Protein 3Q46 (pdb70)

Organism: NCBI:txid277988

Secondary structure (P-SEA, 3-state):
cccccccccccccccbbbbbcccccccccccccccccccccccccccccccccccccccccccccccccbbbbbbccccccccccccccccbbbbcccccccbbbbbbbbccccccccccccccccaaaaaaaaaaaacccccccbbbbbcccccaaaaaaaaaaaaaaaaaaacccc

Foldseek 3Di:
DQCQAPDDQADDAPQKGKFQFQFWWPDQFDWAQDPVPNDIDGPDRFPDPDTQHFRKYARHLFAFFVGGGAIEGEHDPGTDDGRDIFTWGFWKKWFKQWLNGGRIYTYTYGPPDVVCVVRRKPVVDPPVSQVVNQVCQQPRCVVVVIGMDTPGMGMRVVVSVVSVVRNVVSCVCVVVPD

Solvent-accessible surface area: 8719 Å² total; per-residue (Å²): 206,40,24,0,38,39,42,105,13,13,64,107,52,19,86,22,0,47,0,2,0,8,0,23,88,44,24,95,52,20,52,52,8,33,86,93,86,12,120,56,121,87,68,40,68,1,118,8,115,70,101,1,9,1,0,6,0,4,0,0,31,0,23,4,60,47,33,43,7,0,16,0,0,0,17,45,146,140,50,21,179,43,67,49,85,15,80,0,49,5,0,0,0,0,31,1,82,15,64,57,55,65,4,33,2,0,0,0,0,6,45,134,17,98,127,4,78,113,41,126,50,30,102,60,10,75,137,75,39,8,74,82,0,19,103,17,0,73,105,9,24,116,122,37,70,106,100,22,135,38,130,25,50,4,60,8,98,42,0,36,149,15,0,83,87,0,14,93,47,21,118,112,72,16,73,149,113,122

Radius of gyration: 14.99 Å; Cα contacts (8 Å, |Δi|>4): 450; chains: 1; bounding box: 32×38×42 Å

Sequence (178 aa):
MMMMNNNNPPPFFFHEELLEEPGPEVPEVVYALIEIPKKGSSRNKKYELLDDKKAATGLLKLDRRVLYYSPFFYPVDDYGIIPQQTWYDDGDPFDIMVIIMREPVYPLTIIEEEARPIGIMKMEEDSGDKDWKVLAVPVEEDPYFNDWKDISDVPKAFLDEIAHFFQQRRYKKEELQGKTTKIEGWGNAEEEAKREILRAIEMYKEKFGKEE

B-factor: mean 13.82, std 12.15, range [4.14, 151.23]

CATH classification: 3.90.80.10

Structure (mmCIF, N/CA/C/O backbone):
data_3Q46
#
_entry.id   3Q46
#
_cell.length_a   99.253
_cell.length_b   99.253
_cell.length_c   98.557
_cell.angle_alpha   90.00
_cell.angle_beta   90.00
_cell.angle_gamma   120.00
#
_symmetry.space_group_name_H-M   'H 3 2'
#
loop_
_entity.id
_entity.type
_entity.pdbx_description
1 polymer Tt-IPPase
2 non-polymer 'PHOSPHATE ION'
3 non-polymer 'MAGNESIUM ION'
4 non-polymer '4-(2-HYDROXYETHYL)-1-PIPERAZINE ETHANESULFONIC ACID'
5 non-polymer 'CHLORIDE ION'
6 water water
#
loop_
_atom_site.group_PDB
_atom_site.id
_atom_site.type_symbol
_atom_site.label_atom_id
_atom_site.label_alt_id
_atom_site.label_comp_id
_atom_site.label_asym_id
_atom_site.label_entity_id
_atom_site.label_seq_id
_atom_site.pdbx_PDB_ins_code
_atom_site.Cartn_x
_atom_site.Cartn_y
_atom_site.Cartn_z
_atom_site.occupancy
_atom_site.B_iso_or_equiv
_atom_site.auth_seq_id
_atom_site.auth_comp_id
_atom_site.auth_asym_id
_atom_site.auth_atom_id
_atom_site.pdbx_PDB_model_num
ATOM 1 N N A MET A 1 1 ? 45.668 29.730 13.387 0.36 40.14 1 MET A N 1
ATOM 2 N N B MET A 1 1 ? 45.212 29.935 13.468 0.25 40.26 1 MET A N 1
ATOM 3 C CA A MET A 1 1 ? 44.624 28.910 13.970 0.36 35.49 1 MET A CA 1
ATOM 4 C CA B MET A 1 1 ? 44.342 28.906 14.015 0.25 35.98 1 MET A CA 1
ATOM 5 C CA C MET A 1 1 ? 44.972 26.815 15.416 0.28 34.51 1 MET A CA 1
ATOM 6 C CA D MET A 1 1 ? 44.858 26.818 15.468 0.11 34.38 1 MET A CA 1
ATOM 7 C C A MET A 1 1 ? 44.236 27.835 12.990 0.36 32.17 1 MET A C 1
ATOM 8 C C B MET A 1 1 ? 44.360 27.706 13.090 0.25 32.13 1 MET A C 1
ATOM 9 C C C MET A 1 1 ? 44.481 26.096 14.178 0.28 32.62 1 MET A C 1
ATOM 10 C C D MET A 1 1 ? 44.464 26.112 14.179 0.11 32.43 1 MET A C 1
ATOM 11 O O A MET A 1 1 ? 44.153 28.102 11.848 0.36 29.44 1 MET A O 1
ATOM 12 O O B MET A 1 1 ? 44.243 27.907 11.916 0.25 29.37 1 MET A O 1
ATOM 13 O O C MET A 1 1 ? 43.713 26.658 13.384 0.28 31.69 1 MET A O 1
ATOM 14 O O D MET A 1 1 ? 43.740 26.670 13.353 0.11 31.49 1 MET A O 1
ATOM 31 N N A ASN A 1 2 ? 43.957 26.631 13.515 0.36 33.60 2 ASN A N 1
ATOM 32 N N B ASN A 1 2 ? 44.500 26.484 13.649 0.25 32.80 2 ASN A N 1
ATOM 33 N N C ASN A 1 2 ? 44.934 24.867 14.004 0.28 32.44 2 ASN A N 1
ATOM 34 N N D ASN A 1 2 ? 44.950 24.889 14.012 0.11 31.64 2 ASN A N 1
ATOM 35 C CA A ASN A 1 2 ? 43.638 25.443 12.710 0.36 34.36 2 ASN A CA 1
ATOM 36 C CA B ASN A 1 2 ? 44.336 25.211 12.900 0.25 33.95 2 ASN A CA 1
ATOM 37 C CA C ASN A 1 2 ? 44.414 24.007 12.924 0.28 33.70 2 ASN A CA 1
ATOM 38 C CA D ASN A 1 2 ? 44.520 24.011 12.914 0.11 33.10 2 ASN A CA 1
ATOM 39 C C A ASN A 1 2 ? 42.359 25.662 11.942 0.36 26.62 2 ASN A C 1
ATOM 40 C C B ASN A 1 2 ? 42.991 25.125 12.240 0.25 25.14 2 ASN A C 1
ATOM 41 C C C ASN A 1 2 ? 43.098 24.525 12.315 0.28 24.90 2 ASN A C 1
ATOM 42 C C D ASN A 1 2 ? 43.146 24.370 12.319 0.11 25.36 2 ASN A C 1
ATOM 43 O O A ASN A 1 2 ? 41.304 25.963 12.513 0.36 28.36 2 ASN A O 1
ATOM 44 O O B ASN A 1 2 ? 42.009 24.995 12.945 0.25 23.83 2 ASN A O 1
ATOM 45 O O C ASN A 1 2 ? 42.111 24.615 13.025 0.28 24.62 2 ASN A O 1
ATOM 46 O O D ASN A 1 2 ? 42.167 24.452 13.050 0.11 23.05 2 ASN A O 1
ATOM 63 N N A PRO A 1 3 ? 42.424 25.489 10.619 0.36 21.88 3 PRO A N 1
ATOM 64 N N B PRO A 1 3 ? 42.983 25.138 10.913 0.25 19.02 3 PRO A N 1
ATOM 65 N N C PRO A 1 3 ? 43.125 24.874 11.030 0.28 19.35 3 PRO A N 1
ATOM 66 C CA A PRO A 1 3 ? 41.236 25.869 9.836 0.36 22.47 3 PRO A CA 1
ATOM 67 C CA B PRO A 1 3 ? 41.767 25.493 10.192 0.25 18.02 3 PRO A CA 1
ATOM 68 C CA C PRO A 1 3 ? 41.938 25.441 10.388 0.28 19.53 3 PRO A CA 1
ATOM 69 C C A PRO A 1 3 ? 40.211 24.750 9.778 0.36 20.39 3 PRO A C 1
ATOM 70 C C B PRO A 1 3 ? 40.588 24.607 10.479 0.25 11.06 3 PRO A C 1
ATOM 71 C C C PRO A 1 3 ? 40.680 24.607 10.548 0.28 14.57 3 PRO A C 1
ATOM 72 O O A PRO A 1 3 ? 39.255 24.895 9.091 0.36 22.55 3 PRO A O 1
ATOM 73 O O B PRO A 1 3 ? 39.503 25.078 10.631 0.25 10.59 3 PRO A O 1
ATOM 74 O O C PRO A 1 3 ? 39.558 25.096 10.657 0.28 14.50 3 PRO A O 1
ATOM 84 N N A PHE A 1 4 ? 40.474 23.672 10.513 0.36 17.27 4 PHE A N 1
ATOM 85 N N B PHE A 1 4 ? 40.812 23.310 10.450 0.25 9.76 4 PHE A N 1
ATOM 86 N N C PHE A 1 4 ? 40.864 23.304 10.485 0.28 10.24 4 PHE A N 1
ATOM 87 C CA A PHE A 1 4 ? 39.514 22.573 10.621 0.36 13.99 4 PHE A CA 1
ATOM 88 C CA B PHE A 1 4 ? 39.730 22.363 10.607 0.25 9.85 4 PHE A CA 1
ATOM 89 C CA C PHE A 1 4 ? 39.730 22.374 10.609 0.28 10.21 4 PHE A CA 1
ATOM 90 C C A PHE A 1 4 ? 38.880 22.540 12.032 0.36 12.25 4 PHE A C 1
ATOM 91 C C B PHE A 1 4 ? 38.967 22.571 11.950 0.25 9.54 4 PHE A C 1
ATOM 92 C C C PHE A 1 4 ? 38.956 22.535 11.962 0.28 10.14 4 PHE A C 1
ATOM 93 O O A PHE A 1 4 ? 37.685 22.285 12.201 0.36 18.17 4 PHE A O 1
ATOM 94 O O B PHE A 1 4 ? 37.753 22.555 11.986 0.25 6.57 4 PHE A O 1
ATOM 95 O O C PHE A 1 4 ? 37.714 22.441 12.010 0.28 8.76 4 PHE A O 1
ATOM 117 N N . HIS A 1 5 ? 39.722 22.755 13.040 0.88 10.61 5 HIS A N 1
ATOM 118 C CA . HIS A 1 5 ? 39.155 22.898 14.388 0.88 10.48 5 HIS A CA 1
ATOM 119 C C . HIS A 1 5 ? 38.798 24.326 14.732 0.88 11.80 5 HIS A C 1
ATOM 120 O O . HIS A 1 5 ? 37.894 24.558 15.526 0.88 14.12 5 HIS A O 1
ATOM 127 N N A GLU A 1 6 ? 39.464 25.303 14.188 0.62 11.43 6 GLU A N 1
ATOM 128 N N B GLU A 1 6 ? 39.519 25.288 14.169 0.38 12.39 6 GLU A N 1
ATOM 129 C CA A GLU A 1 6 ? 39.266 26.604 14.721 0.62 15.19 6 GLU A CA 1
ATOM 130 C CA B GLU A 1 6 ? 39.361 26.698 14.515 0.38 15.60 6 GLU A CA 1
ATOM 131 C C A GLU A 1 6 ? 38.391 27.499 13.897 0.62 13.60 6 GLU A C 1
ATOM 132 C C B GLU A 1 6 ? 38.226 27.379 13.785 0.38 15.58 6 GLU A C 1
ATOM 133 O O A GLU A 1 6 ? 37.906 28.323 14.570 0.62 18.14 6 GLU A O 1
ATOM 134 O O B GLU A 1 6 ? 37.579 28.233 14.366 0.38 18.60 6 GLU A O 1
ATOM 137 N N A LEU A 1 7 ? 38.126 27.233 12.618 0.62 13.54 7 LEU A N 1
ATOM 138 N N B LEU A 1 7 ? 37.985 27.003 12.558 0.38 16.64 7 LEU A N 1
ATOM 139 C CA A LEU A 1 7 ? 37.036 27.861 11.884 0.62 13.63 7 LEU A CA 1
ATOM 140 C CA B LEU A 1 7 ? 36.937 27.670 11.828 0.38 20.47 7 LEU A CA 1
ATOM 141 C C A LEU A 1 7 ? 35.681 27.260 12.232 0.62 12.89 7 LEU A C 1
ATOM 142 C C B LEU A 1 7 ? 35.599 27.088 12.297 0.38 15.58 7 LEU A C 1
ATOM 143 O O A LEU A 1 7 ? 35.563 26.131 12.213 0.62 11.25 7 LEU A O 1
ATOM 144 O O B LEU A 1 7 ? 35.580 25.949 12.659 0.38 13.67 7 LEU A O 1
ATOM 153 N N A GLU A 1 8 ? 34.625 28.063 12.380 0.62 13.39 8 GLU A N 1
ATOM 154 N N B GLU A 1 8 ? 34.518 27.885 12.166 0.38 17.54 8 GLU A N 1
ATOM 155 C CA A GLU A 1 8 ? 33.249 27.522 12.471 0.62 14.22 8 GLU A CA 1
ATOM 156 C CA B GLU A 1 8 ? 33.167 27.475 12.589 0.38 17.23 8 GLU A CA 1
ATOM 157 C C A GLU A 1 8 ? 32.793 26.848 11.155 0.62 8.36 8 GLU A C 1
ATOM 158 C C B GLU A 1 8 ? 32.505 27.098 11.267 0.38 14.86 8 GLU A C 1
ATOM 159 O O A GLU A 1 8 ? 33.363 27.127 10.107 0.62 7.86 8 GLU A O 1
ATOM 160 O O B GLU A 1 8 ? 32.749 27.763 10.360 0.38 20.08 8 GLU A O 1
ATOM 171 N N . PRO A 1 9 ? 31.722 26.041 11.190 1.00 10.23 9 PRO A N 1
ATOM 172 C CA . PRO A 1 9 ? 31.273 25.478 9.883 1.00 9.19 9 PRO A CA 1
ATOM 173 C C . PRO A 1 9 ? 30.846 26.543 8.919 1.00 8.97 9 PRO A C 1
ATOM 174 O O . PRO A 1 9 ? 30.889 26.279 7.694 1.00 9.65 9 PRO A O 1
ATOM 178 N N . GLY A 1 10 ? 30.347 27.685 9.349 1.00 8.68 10 GLY A N 1
ATOM 179 C CA . GLY A 1 10 ? 29.866 28.646 8.425 1.00 9.71 10 GLY A CA 1
ATOM 180 C C . GLY A 1 10 ? 29.338 29.869 9.178 1.00 9.57 10 GLY A C 1
ATOM 181 O O . GLY A 1 10 ? 29.105 29.839 10.388 1.00 11.97 10 GLY A O 1
ATOM 182 N N . PRO A 1 11 ? 29.049 30.943 8.438 1.00 10.16 11 PRO A N 1
ATOM 183 C CA . PRO A 1 11 ? 28.470 32.144 9.026 1.00 12.01 11 PRO A CA 1
ATOM 184 C C . PRO A 1 11 ? 26.986 32.081 9.153 1.00 11.05 11 PRO A C 1
ATOM 185 O O . PRO A 1 11 ? 26.410 32.862 9.956 1.00 14.23 11 PRO A O 1
ATOM 189 N N . GLU A 1 12 ? 26.305 31.246 8.369 1.00 10.84 12 GLU A N 1
ATOM 190 C CA . GLU A 1 12 ? 24.814 31.153 8.459 1.00 11.83 12 GLU A CA 1
ATOM 191 C C . GLU A 1 12 ? 24.413 29.685 8.144 1.00 9.88 12 GLU A C 1
ATOM 192 O O . GLU A 1 12 ? 23.748 29.400 7.162 1.00 10.77 12 GLU A O 1
ATOM 198 N N . VAL A 1 13 ? 24.872 28.779 8.994 1.00 9.87 13 VAL A N 1
ATOM 199 C CA . VAL A 1 13 ? 24.691 27.374 8.734 1.00 9.74 13 VAL A CA 1
ATOM 200 C C . VAL A 1 13 ? 23.240 27.031 8.733 1.00 9.69 13 VAL A C 1
ATOM 201 O O . VAL A 1 13 ? 22.504 27.467 9.645 1.00 10.53 13 VAL A O 1
ATOM 205 N N . PRO A 1 14 ? 22.760 26.179 7.814 1.00 9.30 14 PRO A N 1
ATOM 206 C CA . PRO A 1 14 ? 23.453 25.502 6.724 1.00 9.51 14 PRO A CA 1
ATOM 207 C C . PRO A 1 14 ? 23.299 26.227 5.383 1.00 9.02 14 PRO A C 1
ATOM 208 O O . PRO A 1 14 ? 23.769 25.677 4.373 1.00 10.43 14 PRO A O 1
ATOM 212 N N . GLU A 1 15 ? 22.640 27.388 5.358 1.00 9.93 15 GLU A N 1
ATOM 213 C CA . GLU A 1 15 ? 22.464 28.095 4.073 1.00 12.14 15 GLU A CA 1
ATOM 214 C C . GLU A 1 15 ? 23.716 28.701 3.519 1.00 10.18 15 GLU A C 1
ATOM 215 O O . GLU A 1 15 ? 23.828 28.813 2.271 1.00 10.58 15 GLU A O 1
ATOM 221 N N . VAL A 1 16 ? 24.660 29.107 4.362 1.00 9.52 16 VAL A N 1
ATOM 222 C CA . VAL A 1 16 ? 25.968 29.613 3.960 1.00 9.20 16 VAL A CA 1
ATOM 223 C C . VAL A 1 16 ? 26.971 28.943 4.847 1.00 8.11 16 VAL A C 1
ATOM 224 O O . VAL A 1 16 ? 26.865 29.059 6.092 1.00 10.13 16 VAL A O 1
ATOM 228 N N . VAL A 1 17 ? 27.906 28.256 4.273 1.00 6.81 17 VAL A N 1
ATOM 229 C CA . VAL A 1 17 ? 28.961 27.580 4.975 1.00 6.70 17 VAL A CA 1
ATOM 230 C C . VAL A 1 17 ? 30.303 28.146 4.558 1.00 6.82 17 VAL A C 1
ATOM 231 O O . VAL A 1 17 ? 30.441 28.788 3.505 1.00 7.92 17 VAL A O 1
ATOM 235 N N . TYR A 1 18 ? 31.340 27.842 5.334 1.00 7.20 18 TYR A N 1
ATOM 236 C CA . TYR A 1 18 ? 32.726 28.009 4.884 1.00 7.62 18 TYR A CA 1
ATOM 237 C C . TYR A 1 18 ? 33.198 26.757 4.196 1.00 7.56 18 TYR A C 1
ATOM 238 O O . TYR A 1 18 ? 33.057 25.621 4.723 1.00 9.26 18 TYR A O 1
ATOM 247 N N . ALA A 1 19 ? 33.771 26.929 3.046 1.00 6.71 19 ALA A N 1
ATOM 248 C CA . ALA A 1 19 ? 34.541 25.887 2.385 1.00 6.98 19 ALA A CA 1
ATOM 249 C C . ALA A 1 19 ? 36.006 26.220 2.555 1.00 6.79 19 ALA A C 1
ATOM 250 O O . ALA A 1 19 ? 36.447 27.304 2.140 1.00 9.69 19 ALA A O 1
ATOM 252 N N . LEU A 1 20 ? 36.764 25.328 3.113 1.00 5.56 20 LEU A N 1
ATOM 253 C CA . LEU A 1 20 ? 38.239 25.434 3.190 1.00 5.58 20 LEU A CA 1
ATOM 254 C C . LEU A 1 20 ? 38.745 24.589 2.038 1.00 5.22 20 LEU A C 1
ATOM 255 O O . LEU A 1 20 ? 38.652 23.344 2.073 1.00 5.58 20 LEU A O 1
ATOM 260 N N . ILE A 1 21 ? 39.255 25.232 0.994 1.00 5.48 21 ILE A N 1
ATOM 261 C CA . ILE A 1 21 ? 39.681 24.509 -0.203 1.00 5.20 21 ILE A CA 1
ATOM 262 C C . ILE A 1 21 ? 40.997 23.844 0.013 1.00 5.21 21 ILE A C 1
ATOM 263 O O . ILE A 1 21 ? 41.946 24.436 0.543 1.00 7.29 21 ILE A O 1
ATOM 268 N N . GLU A 1 22 ? 41.080 22.589 -0.391 1.00 5.02 22 GLU A N 1
ATOM 269 C CA . GLU A 1 22 ? 42.322 21.798 -0.422 1.00 5.03 22 GLU A CA 1
ATOM 270 C C . GLU A 1 22 ? 42.909 21.694 -1.826 1.00 5.04 22 GLU A C 1
ATOM 271 O O . GLU A 1 22 ? 44.120 21.687 -1.979 1.00 5.87 22 GLU A O 1
ATOM 277 N N . ILE A 1 23 ? 42.044 21.532 -2.821 1.00 4.85 23 ILE A N 1
ATOM 278 C CA . ILE A 1 23 ? 42.441 21.207 -4.179 1.00 4.97 23 ILE A CA 1
ATOM 279 C C . ILE A 1 23 ? 41.836 22.227 -5.136 1.00 4.87 23 ILE A C 1
ATOM 280 O O . ILE A 1 23 ? 40.617 22.255 -5.337 1.00 5.92 23 ILE A O 1
ATOM 285 N N . PRO A 1 24 ? 42.638 23.050 -5.792 1.00 5.11 24 PRO A N 1
ATOM 286 C CA . PRO A 1 24 ? 42.095 23.947 -6.837 1.00 5.70 24 PRO A CA 1
ATOM 287 C C . PRO A 1 24 ? 41.596 23.126 -8.026 1.00 5.52 24 PRO A C 1
ATOM 288 O O . PRO A 1 24 ? 42.220 22.154 -8.432 1.00 5.71 24 PRO A O 1
ATOM 292 N N . LYS A 1 25 ? 40.507 23.583 -8.647 1.00 5.89 25 LYS A N 1
ATOM 293 C CA A LYS A 1 25 ? 40.073 22.941 -9.861 0.44 5.63 25 LYS A CA 1
ATOM 294 C CA B LYS A 1 25 ? 40.065 23.023 -9.941 0.56 5.33 25 LYS A CA 1
ATOM 295 C C . LYS A 1 25 ? 41.259 22.937 -10.864 1.00 5.44 25 LYS A C 1
ATOM 296 O O . LYS A 1 25 ? 42.014 23.898 -10.983 1.00 5.97 25 LYS A O 1
ATOM 307 N N . GLY A 1 26 ? 41.363 21.811 -11.574 1.00 5.55 26 GLY A N 1
ATOM 308 C CA . GLY A 1 26 ? 42.403 21.621 -12.552 1.00 5.49 26 GLY A CA 1
ATOM 309 C C . GLY A 1 26 ? 43.595 20.830 -12.051 1.00 5.73 26 GLY A C 1
ATOM 310 O O . GLY A 1 26 ? 44.471 20.500 -12.829 1.00 7.67 26 GLY A O 1
ATOM 311 N N . SER A 1 27 ? 43.630 20.502 -10.762 1.00 5.42 27 SER A N 1
ATOM 312 C CA A SER A 1 27 ? 44.741 19.759 -10.160 0.74 5.55 27 SER A CA 1
ATOM 313 C CA B SER A 1 27 ? 44.736 19.770 -10.226 0.26 4.82 27 SER A CA 1
ATOM 314 C C . SER A 1 27 ? 44.532 18.242 -10.332 1.00 4.77 27 SER A C 1
ATOM 315 O O . SER A 1 27 ? 43.431 17.755 -10.146 1.00 5.65 27 SER A O 1
ATOM 320 N N . ARG A 1 28 ? 45.625 17.554 -10.574 1.00 5.09 28 ARG A N 1
ATOM 321 C CA . ARG A 1 28 ? 45.722 16.111 -10.480 1.00 5.37 28 ARG A CA 1
ATOM 322 C C . ARG A 1 28 ? 46.269 15.641 -9.142 1.00 5.59 28 ARG A C 1
ATOM 323 O O . ARG A 1 28 ? 46.122 14.468 -8.755 1.00 6.91 28 ARG A O 1
ATOM 331 N N . ASN A 1 29 ? 46.936 16.510 -8.402 1.00 5.68 29 ASN A N 1
ATOM 332 C CA . ASN A 1 29 ? 47.419 16.198 -7.055 1.00 6.22 29 ASN A CA 1
ATOM 333 C C . ASN A 1 29 ? 46.247 16.270 -6.065 1.00 5.91 29 ASN A C 1
ATOM 334 O O . ASN A 1 29 ? 45.554 17.265 -5.983 1.00 7.08 29 ASN A O 1
ATOM 339 N N A LYS A 1 30 ? 46.069 15.176 -5.321 0.73 5.89 30 LYS A N 1
ATOM 340 N N B LYS A 1 30 ? 46.025 15.151 -5.380 0.27 5.78 30 LYS A N 1
ATOM 341 C CA A LYS A 1 30 ? 45.029 15.100 -4.298 0.73 5.88 30 LYS A CA 1
ATOM 342 C CA B LYS A 1 30 ? 45.038 15.084 -4.306 0.27 5.82 30 LYS A CA 1
ATOM 343 C C A LYS A 1 30 ? 45.580 15.555 -2.952 0.73 5.33 30 LYS A C 1
ATOM 344 C C B LYS A 1 30 ? 45.627 15.556 -2.978 0.27 5.44 30 LYS A C 1
ATOM 345 O O A LYS A 1 30 ? 46.188 14.781 -2.217 0.73 8.13 30 LYS A O 1
ATOM 346 O O B LYS A 1 30 ? 46.013 14.739 -2.141 0.27 8.04 30 LYS A O 1
ATOM 357 N N . TYR A 1 31 ? 45.499 16.853 -2.712 1.00 5.95 31 TYR A N 1
ATOM 358 C CA . TYR A 1 31 ? 45.907 17.443 -1.435 1.00 6.30 31 TYR A CA 1
ATOM 359 C C . TYR A 1 31 ? 44.822 17.239 -0.401 1.00 6.04 31 TYR A C 1
ATOM 360 O O . TYR A 1 31 ? 43.649 17.278 -0.736 1.0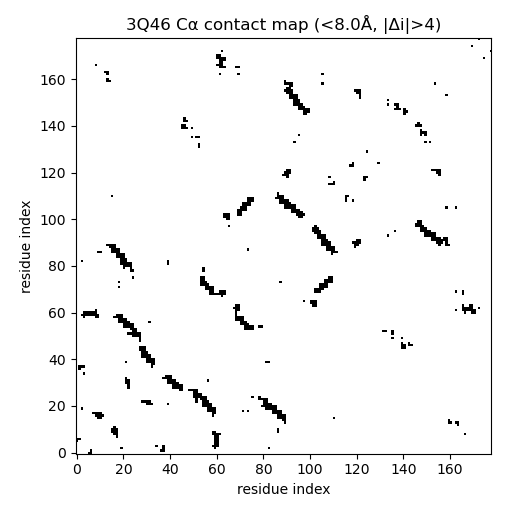0 6.73 31 TYR A O 1
ATOM 369 N N . GLU A 1 32 ? 45.229 17.097 0.852 1.00 6.11 32 GLU A N 1
ATOM 370 C CA . GLU A 1 32 ? 44.322 17.076 1.977 1.00 6.34 32 GLU A CA 1
ATOM 371 C C . GLU A 1 32 ? 44.945 17.878 3.104 1.00 7.00 32 GLU A C 1
ATOM 372 O O . GLU A 1 32 ? 46.143 17.899 3.279 1.00 8.98 32 GLU A O 1
ATOM 378 N N A LEU A 1 33 ? 44.048 18.411 3.945 0.13 8.75 33 LEU A N 1
ATOM 379 N N B LEU A 1 33 ? 44.097 18.511 3.922 0.87 7.07 33 LEU A N 1
ATOM 380 C CA A LEU A 1 33 ? 44.419 19.035 5.216 0.13 13.40 33 LEU A CA 1
ATOM 381 C CA B LEU A 1 33 ? 44.591 19.093 5.155 0.87 8.33 33 LEU A CA 1
ATOM 382 C C A LEU A 1 33 ? 44.783 17.992 6.275 0.13 13.71 33 LEU A C 1
ATOM 383 C C B LEU A 1 33 ? 45.099 17.980 6.041 0.87 11.32 33 LEU A C 1
ATOM 384 O O A LEU A 1 33 ? 43.927 17.329 6.861 0.13 11.04 33 LEU A O 1
ATOM 385 O O B LEU A 1 33 ? 44.491 16.891 6.215 0.87 12.93 33 LEU A O 1
ATOM 394 N N A ASP A 1 34 ? 46.072 17.878 6.560 0.13 18.46 34 ASP A N 1
ATOM 395 N N B ASP A 1 34 ? 46.285 18.245 6.622 0.87 13.67 34 ASP A N 1
ATOM 396 C CA A ASP A 1 34 ? 46.503 16.962 7.609 0.13 23.80 34 ASP A CA 1
ATOM 397 C CA B ASP A 1 34 ? 46.820 17.321 7.643 0.87 16.96 34 ASP A CA 1
ATOM 398 C C A ASP A 1 34 ? 45.776 17.312 8.908 0.13 25.77 34 ASP A C 1
ATOM 399 C C B ASP A 1 34 ? 46.062 17.581 8.943 0.87 21.25 34 ASP A C 1
ATOM 400 O O A ASP A 1 34 ? 45.689 18.467 9.281 0.13 24.05 34 ASP A O 1
ATOM 401 O O B ASP A 1 34 ? 46.257 18.601 9.443 0.87 25.41 34 ASP A O 1
ATOM 410 N N A LYS A 1 35 ? 45.242 16.304 9.591 0.13 31.19 35 LYS A N 1
ATOM 411 N N B LYS A 1 35 ? 45.348 16.589 9.477 0.87 23.84 35 LYS A N 1
ATOM 412 C CA A LYS A 1 35 ? 44.551 16.534 10.850 0.13 38.08 35 LYS A CA 1
ATOM 413 C CA B LYS A 1 35 ? 44.540 16.739 10.661 0.87 32.14 35 LYS A CA 1
ATOM 414 C C A LYS A 1 35 ? 45.555 16.869 11.958 0.13 35.69 35 LYS A C 1
ATOM 415 C C B LYS A 1 35 ? 45.511 17.050 11.874 0.87 32.28 35 LYS A C 1
ATOM 416 O O A LYS A 1 35 ? 45.283 17.696 12.822 0.13 33.54 35 LYS A O 1
ATOM 417 O O B LYS A 1 35 ? 45.258 17.947 12.613 0.87 32.37 35 LYS A O 1
ATOM 428 N N A ALA A 1 36 ? 46.719 16.227 11.909 0.13 38.02 36 ALA A N 1
ATOM 429 N N B ALA A 1 36 ? 46.660 16.371 11.944 0.87 35.81 36 ALA A N 1
ATOM 430 C CA A ALA A 1 36 ? 47.760 16.413 12.923 0.13 41.53 36 ALA A CA 1
ATOM 431 C CA B ALA A 1 36 ? 47.574 16.549 13.112 0.87 41.15 36 ALA A CA 1
ATOM 432 C C A ALA A 1 36 ? 48.121 17.875 13.109 0.13 38.04 36 ALA A C 1
ATOM 433 C C B ALA A 1 36 ? 48.090 17.937 13.158 0.87 37.73 36 ALA A C 1
ATOM 434 O O A ALA A 1 36 ? 48.049 18.413 14.211 0.13 36.07 36 ALA A O 1
ATOM 435 O O B ALA A 1 36 ? 48.211 18.505 14.257 0.87 36.23 36 ALA A O 1
ATOM 438 N N . THR A 1 37 ? 48.523 18.496 12.010 1.00 39.66 37 THR A N 1
ATOM 439 C CA . THR A 1 37 ? 49.111 19.819 12.011 1.00 34.01 37 THR A CA 1
ATOM 440 C C . THR A 1 37 ? 48.444 20.988 11.435 1.00 30.32 37 THR A C 1
ATOM 441 O O . THR A 1 37 ? 48.983 22.084 11.537 1.00 29.69 37 THR A O 1
ATOM 445 N N . GLY A 1 38 ? 47.461 20.835 10.545 1.00 27.54 38 GLY A N 1
ATOM 446 C CA . GLY A 1 38 ? 46.981 22.059 9.902 1.00 30.59 38 GLY A CA 1
ATOM 447 C C . GLY A 1 38 ? 47.568 22.376 8.518 1.00 24.91 38 GLY A C 1
ATOM 448 O O . GLY A 1 38 ? 47.117 23.282 7.785 1.00 28.51 38 GLY A O 1
ATOM 449 N N . LEU A 1 39 ? 48.632 21.662 8.141 1.00 18.54 39 LEU A N 1
ATOM 450 C CA . LEU A 1 39 ? 49.342 21.974 6.871 1.00 15.79 39 LEU A CA 1
ATOM 451 C C . LEU A 1 39 ? 48.688 21.227 5.716 1.00 12.44 39 LEU A C 1
ATOM 452 O O . LEU A 1 39 ? 48.034 20.167 5.945 1.00 15.33 39 LEU A O 1
ATOM 457 N N . LEU A 1 40 ? 48.869 21.673 4.507 1.00 10.69 40 LEU A N 1
ATOM 458 C CA . LEU A 1 40 ? 48.485 20.902 3.322 1.00 8.78 40 LEU A CA 1
ATOM 459 C C . LEU A 1 40 ? 49.443 19.719 3.151 1.00 7.17 40 LEU A C 1
ATOM 460 O O . LEU A 1 40 ? 50.639 19.882 3.255 1.00 6.72 40 LEU A O 1
ATOM 465 N N . LYS A 1 41 ? 48.887 18.572 2.785 1.00 7.49 41 LYS A N 1
ATOM 466 C CA . LYS A 1 41 ? 49.662 17.363 2.543 1.00 7.14 41 LYS A CA 1
ATOM 467 C C . LYS A 1 41 ? 49.230 16.774 1.200 1.00 6.45 41 LYS A C 1
ATOM 468 O O . LYS A 1 41 ? 48.048 16.799 0.823 1.00 8.05 41 LYS A O 1
ATOM 474 N N . LEU A 1 42 ? 50.178 16.205 0.454 1.00 6.14 42 LEU A N 1
ATOM 475 C CA . LEU A 1 42 ? 49.855 15.403 -0.696 1.00 6.13 42 LEU A CA 1
ATOM 476 C C . LEU A 1 42 ? 49.347 14.054 -0.218 1.00 6.32 42 LEU A C 1
ATOM 477 O O . LEU A 1 42 ? 50.118 13.254 0.319 1.00 8.31 42 LEU A O 1
ATOM 482 N N . ASP A 1 43 ? 48.073 13.771 -0.396 0.91 5.74 43 ASP A N 1
ATOM 483 C CA . ASP A 1 43 ? 47.534 12.427 -0.080 0.91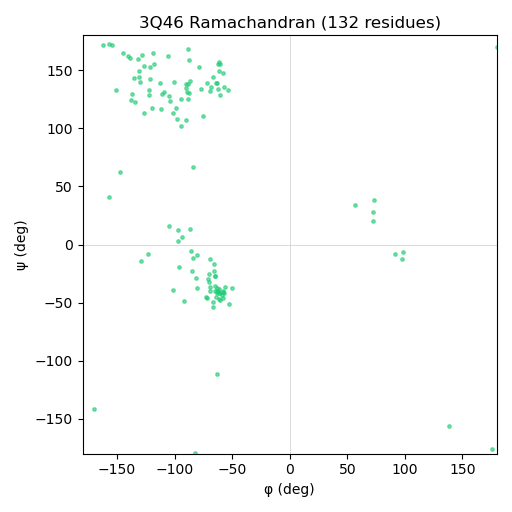 6.25 43 ASP A CA 1
ATO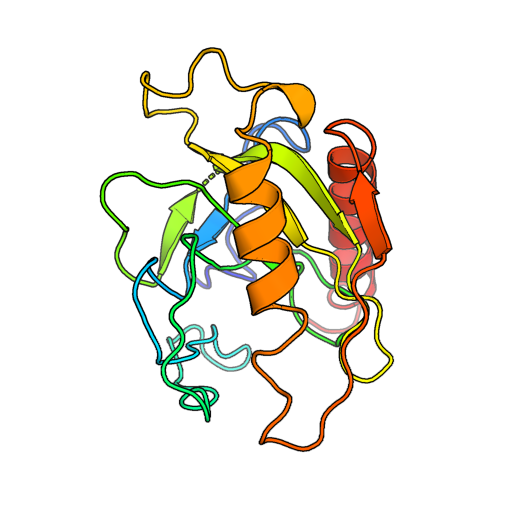M 484 C C . ASP A 1 43 ? 47.961 11.439 -1.138 0.91 7.16 43 ASP A C 1
ATOM 485 O O . ASP A 1 43 ? 48.557 10.385 -0.833 0.91 9.66 43 ASP A O 1
ATOM 490 N N A ARG A 1 44 ? 47.731 11.769 -2.432 0.88 7.50 44 ARG A N 1
ATOM 491 N N B ARG A 1 44 ? 48.007 11.988 -2.334 0.12 10.17 44 ARG A N 1
ATOM 492 C CA A ARG A 1 44 ? 48.367 10.951 -3.531 0.88 9.02 44 ARG A CA 1
ATOM 493 C CA B ARG A 1 44 ? 47.988 11.221 -3.559 0.12 10.27 44 ARG A CA 1
ATOM 494 C C A ARG A 1 44 ? 48.166 11.796 -4.780 0.88 6.96 44 ARG A C 1
ATOM 495 C C B ARG A 1 44 ? 48.798 11.948 -4.690 0.12 8.97 44 ARG A C 1
ATOM 496 O O A ARG A 1 44 ? 47.639 12.882 -4.785 0.88 7.94 44 ARG A O 1
ATOM 497 O O B ARG A 1 44 ? 49.524 12.890 -4.434 0.12 11.00 44 ARG A O 1
ATOM 512 N N . VAL A 1 45 ? 48.865 11.294 -5.834 1.00 7.95 45 VAL A N 1
ATOM 513 C CA . VAL A 1 45 ? 48.689 11.769 -7.191 1.00 6.98 45 VAL A CA 1
ATOM 514 C C . VAL A 1 45 ? 47.651 10.861 -7.865 1.00 5.99 45 VAL A C 1
ATOM 515 O O . VAL A 1 45 ? 47.775 9.654 -7.791 1.00 6.51 45 VAL A O 1
ATOM 519 N N . LEU A 1 46 ? 46.623 11.428 -8.515 1.00 5.69 46 LEU A N 1
ATOM 520 C CA . LEU A 1 46 ? 45.658 10.561 -9.160 1.00 5.49 46 LEU A CA 1
ATOM 521 C C . LEU A 1 46 ? 46.367 9.662 -10.156 1.00 5.41 46 LEU A C 1
ATOM 522 O O . LEU A 1 46 ? 47.281 10.087 -10.884 1.00 5.80 46 LEU A O 1
ATOM 527 N N A TYR A 1 47 ? 45.854 8.459 -10.310 0.58 5.39 47 TYR A N 1
ATOM 528 N N B TYR A 1 47 ? 46.026 8.386 -10.203 0.42 6.20 47 TYR A N 1
ATOM 529 C CA A TYR A 1 47 ? 46.545 7.445 -11.040 0.58 5.76 47 TYR A CA 1
ATOM 530 C CA B TYR A 1 47 ? 46.694 7.396 -11.139 0.42 6.19 47 TYR A CA 1
ATOM 531 C C A TYR A 1 47 ? 46.218 7.536 -12.502 0.58 5.11 47 TYR A C 1
ATOM 532 C C B TYR A 1 47 ? 46.418 7.702 -12.636 0.42 5.23 47 TYR A C 1
ATOM 533 O O A TYR A 1 47 ? 46.839 6.860 -13.320 0.58 5.35 47 TYR A O 1
ATOM 534 O O B TYR A 1 47 ? 47.098 7.204 -13.512 0.42 5.77 47 TYR A O 1
ATOM 551 N N . SER A 1 48 ? 45.307 8.401 -12.880 1.00 5.85 48 SER A N 1
ATOM 552 C CA . SER A 1 48 ? 44.825 8.656 -14.237 1.00 5.71 48 SER A CA 1
ATOM 553 C C . SER A 1 48 ? 44.987 10.137 -14.540 1.00 5.40 48 SER A C 1
ATOM 554 O O . SER A 1 48 ? 44.999 10.957 -13.611 1.00 5.44 48 SER A O 1
ATOM 557 N N . PRO A 1 49 ? 45.021 10.526 -15.828 1.00 5.28 49 PRO A N 1
ATOM 558 C CA . PRO A 1 49 ? 45.200 11.940 -16.205 1.00 5.38 49 PRO A CA 1
ATOM 559 C C . PRO A 1 49 ? 43.863 12.663 -16.187 1.00 4.94 49 PRO A C 1
ATOM 560 O O . PRO A 1 49 ? 43.280 13.051 -17.196 1.00 5.70 49 PRO A O 1
ATOM 564 N N . PHE A 1 50 ? 43.336 12.770 -14.966 1.00 5.13 50 PHE A N 1
ATOM 565 C CA . PHE A 1 50 ? 42.100 13.407 -14.643 1.00 5.13 50 PHE A CA 1
ATOM 566 C C . PHE A 1 50 ? 42.393 14.583 -13.717 1.00 5.39 50 PHE A C 1
ATOM 567 O O . PHE A 1 50 ? 43.419 14.571 -13.012 0.89 5.68 50 PHE A O 1
ATOM 575 N N . PHE A 1 51 ? 41.517 15.572 -13.708 1.00 5.53 51 PHE A N 1
ATOM 576 C CA . PHE A 1 51 ? 41.688 16.701 -12.863 1.00 5.80 51 PHE A CA 1
ATOM 577 C C . PHE A 1 51 ? 40.419 17.002 -12.091 1.00 4.96 51 PHE A C 1
ATOM 578 O O . PHE A 1 51 ? 39.319 16.765 -12.547 1.00 5.55 51 PHE A O 1
ATOM 586 N N . TYR A 1 52 ? 40.590 17.545 -10.882 1.00 5.42 52 TYR A N 1
ATOM 587 C CA . TYR A 1 52 ? 39.420 17.898 -10.099 1.00 5.74 52 TYR A CA 1
ATOM 588 C C . TYR A 1 52 ? 38.597 18.921 -10.849 1.00 5.22 52 TYR A C 1
ATOM 589 O O . TYR A 1 52 ? 39.123 19.981 -11.229 1.00 5.96 52 TYR A O 1
ATOM 598 N N . PRO A 1 53 ? 37.295 18.694 -11.016 1.00 5.53 53 PRO A N 1
ATOM 599 C CA . PRO A 1 53 ? 36.483 19.584 -11.868 1.00 5.57 53 PRO A CA 1
ATOM 600 C C . PRO A 1 53 ? 35.956 20.806 -11.127 1.00 5.35 53 PRO A C 1
ATOM 601 O O . PRO A 1 53 ? 35.268 21.643 -11.760 1.00 6.68 53 PRO A O 1
ATOM 605 N N . VAL A 1 54 ? 36.183 20.871 -9.844 1.00 5.39 54 VAL A N 1
ATOM 606 C CA . VAL A 1 54 ? 35.684 21.837 -8.877 1.00 5.44 54 VAL A CA 1
ATOM 607 C C . VAL A 1 54 ? 36.806 22.183 -7.942 1.00 5.39 54 VAL A C 1
ATOM 608 O O . VAL A 1 54 ? 37.765 21.406 -7.810 1.00 6.44 54 VAL A O 1
ATOM 612 N N . ASP A 1 55 ? 36.710 23.312 -7.251 1.00 5.29 55 ASP A N 1
ATOM 613 C CA A ASP A 1 55 ? 37.559 23.582 -6.101 0.78 4.96 55 ASP A CA 1
ATOM 614 C CA B ASP A 1 55 ? 37.580 23.549 -6.142 0.22 6.41 55 ASP A CA 1
ATOM 615 C C . ASP A 1 55 ? 37.049 22.675 -4.984 1.00 5.12 55 ASP A C 1
ATOM 616 O O . ASP A 1 55 ? 35.839 22.667 -4.676 1.00 8.66 55 ASP A O 1
ATOM 625 N N . TYR A 1 56 ? 37.899 21.897 -4.398 1.00 4.78 56 TYR A N 1
ATOM 626 C CA . TYR A 1 56 ? 37.510 20.758 -3.572 1.00 4.68 56 TYR A CA 1
ATOM 627 C C . TYR A 1 56 ? 38.087 20.913 -2.182 1.00 4.31 56 TYR A C 1
ATOM 628 O O . TYR A 1 56 ? 39.283 21.200 -2.031 1.00 4.97 56 TYR A O 1
ATOM 637 N N . GLY A 1 57 ? 37.282 20.702 -1.144 1.00 4.69 57 GLY A N 1
ATOM 638 C CA . GLY A 1 57 ? 37.830 20.801 0.206 1.00 5.09 57 GLY A CA 1
ATOM 639 C C . GLY A 1 57 ? 36.868 20.297 1.247 1.00 4.53 57 GLY A C 1
ATOM 640 O O . GLY A 1 57 ? 36.187 19.282 1.036 1.00 4.87 57 GLY A O 1
ATOM 641 N N . ILE A 1 58 ? 36.842 20.983 2.375 1.00 4.98 58 ILE A N 1
ATOM 642 C CA . ILE A 1 58 ? 36.102 20.564 3.566 1.00 5.03 58 ILE A CA 1
ATOM 643 C C . ILE A 1 58 ? 35.281 21.696 4.108 1.00 5.26 58 ILE A C 1
ATOM 644 O O . ILE A 1 58 ? 35.568 22.890 3.913 1.00 5.72 58 ILE A O 1
ATOM 649 N N . ILE A 1 59 ? 34.272 21.321 4.897 1.00 5.62 59 ILE A N 1
ATOM 650 C CA . ILE A 1 59 ? 33.591 22.255 5.791 1.00 5.55 59 ILE A CA 1
ATOM 651 C C . ILE A 1 59 ? 34.272 22.123 7.139 1.00 5.50 59 ILE A C 1
ATOM 652 O O . ILE A 1 59 ? 34.389 21.011 7.683 1.00 6.11 59 ILE A O 1
ATOM 657 N N . PRO A 1 60 ? 34.767 23.214 7.737 1.00 6.35 60 PRO A N 1
ATOM 658 C CA . PRO A 1 60 ? 35.418 23.079 9.058 1.00 7.24 60 PRO A CA 1
ATOM 659 C C . PRO A 1 60 ? 34.440 22.575 10.113 1.00 6.60 60 PRO A C 1
ATOM 660 O O . PRO A 1 60 ? 33.231 22.746 10.015 1.00 6.97 60 PRO A O 1
ATOM 664 N N . GLN A 1 61 ? 35.012 21.946 11.157 1.00 6.87 61 GLN A N 1
ATOM 665 C CA A GLN A 1 61 ? 34.195 21.460 12.291 0.64 7.58 61 GLN A CA 1
ATOM 666 C CA B GLN A 1 61 ? 34.178 21.549 12.294 0.36 7.20 61 GLN A CA 1
ATOM 667 C C . GLN A 1 61 ? 33.066 20.587 11.822 1.00 7.00 61 GLN A C 1
ATOM 668 O O . GLN A 1 61 ? 31.948 20.619 12.323 1.00 7.54 61 GLN A O 1
ATOM 679 N N . THR A 1 62 ? 33.396 19.702 10.879 1.00 6.69 62 THR A N 1
ATOM 680 C CA . THR A 1 62 ? 32.534 18.613 10.453 1.00 6.47 62 THR A CA 1
ATOM 681 C C . THR A 1 62 ? 33.336 17.321 10.517 1.00 6.75 62 THR A C 1
ATOM 682 O O . THR A 1 62 ? 34.556 17.294 10.530 1.00 7.05 62 THR A O 1
ATOM 686 N N . TRP A 1 63 ? 32.574 16.205 10.498 1.00 7.15 63 TRP A N 1
ATOM 687 C CA . TRP A 1 63 ? 33.148 14.869 10.410 1.00 6.75 63 TRP A CA 1
ATOM 688 C C . TRP A 1 63 ? 32.223 14.024 9.589 1.00 6.50 63 TRP A C 1
ATOM 689 O O . TRP A 1 63 ? 31.085 14.388 9.347 1.00 7.85 63 TRP A O 1
ATOM 700 N N . TYR A 1 64 ? 32.696 12.888 9.141 1.00 6.79 64 TYR A N 1
ATOM 701 C CA . TYR A 1 64 ? 31.908 12.095 8.187 1.00 7.20 64 TYR A CA 1
ATOM 702 C C . TYR A 1 64 ? 32.326 10.642 8.233 1.00 6.84 64 TYR A C 1
ATOM 703 O O . TYR A 1 64 ? 33.321 10.259 8.874 1.00 7.99 64 TYR A O 1
ATOM 712 N N . ASP A 1 65 ? 31.574 9.819 7.523 1.00 7.16 65 ASP A N 1
ATOM 713 C CA . ASP A 1 65 ? 31.673 8.362 7.627 1.00 7.38 65 ASP A CA 1
ATOM 714 C C . ASP A 1 65 ? 32.987 7.806 7.148 1.00 7.67 65 ASP A C 1
ATOM 715 O O . ASP A 1 65 ? 33.322 6.680 7.509 1.00 9.41 65 ASP A O 1
ATOM 720 N N . ASP A 1 66 ? 33.714 8.535 6.291 1.00 7.90 66 ASP A N 1
ATOM 721 C CA . ASP A 1 66 ? 35.024 8.102 5.833 1.00 7.53 66 ASP A CA 1
ATOM 722 C C . ASP A 1 66 ? 36.134 8.530 6.758 1.00 8.33 66 ASP A C 1
ATOM 723 O O . ASP A 1 66 ? 37.320 8.376 6.408 1.00 9.85 66 ASP A O 1
ATOM 728 N N . GLY A 1 67 ? 35.814 8.974 7.963 1.00 8.42 67 GLY A N 1
ATOM 729 C CA . GLY A 1 67 ? 36.874 9.260 8.910 1.00 9.79 67 GLY A CA 1
ATOM 730 C C . GLY A 1 67 ? 37.656 10.507 8.596 1.00 8.76 67 GLY A C 1
ATOM 731 O O . GLY A 1 67 ? 38.888 10.542 8.753 1.00 10.30 67 GLY A O 1
ATOM 732 N N . ASP A 1 68 ? 36.964 11.536 8.126 1.00 7.79 68 ASP A N 1
ATOM 733 C CA . ASP A 1 68 ? 37.586 12.800 7.772 1.00 7.88 68 ASP A CA 1
ATOM 734 C C . ASP A 1 68 ? 36.459 13.837 7.710 1.00 6.69 68 ASP A C 1
ATOM 735 O O . ASP A 1 68 ? 35.280 13.496 7.762 1.00 7.12 68 ASP A O 1
ATOM 740 N N . PRO A 1 69 ? 36.828 15.125 7.561 1.00 6.47 69 PRO A N 1
ATOM 741 C CA . PRO A 1 69 ? 35.811 16.155 7.471 1.00 6.24 69 PRO A CA 1
ATOM 742 C C . PRO A 1 69 ? 34.903 15.956 6.265 1.00 5.40 69 PRO A C 1
ATOM 743 O O . PRO A 1 69 ? 35.292 15.370 5.238 1.00 5.71 69 PRO A O 1
ATOM 747 N N . PHE A 1 70 ? 33.722 16.517 6.331 1.00 5.78 70 PHE A N 1
ATOM 748 C CA . PHE A 1 70 ? 32.725 16.448 5.253 1.00 5.49 70 PHE A CA 1
ATOM 749 C C . PHE A 1 70 ? 33.219 17.255 4.063 1.00 5.09 70 PHE A C 1
ATOM 750 O O . PHE A 1 70 ? 33.703 18.380 4.171 1.00 5.57 70 PHE A O 1
ATOM 758 N N . ASP A 1 71 ? 33.054 16.649 2.885 1.00 4.86 71 ASP A N 1
ATOM 759 C CA . ASP A 1 71 ? 33.584 17.163 1.646 0.93 4.19 71 ASP A CA 1
ATOM 760 C C . ASP A 1 71 ? 32.638 18.170 0.972 1.00 4.90 71 ASP A C 1
ATOM 761 O O . ASP A 1 71 ? 31.424 17.977 0.933 1.00 5.03 71 ASP A O 1
ATOM 766 N N . ILE A 1 72 ? 33.247 19.211 0.410 1.00 4.90 72 ILE A N 1
ATOM 767 C CA . ILE A 1 72 ? 32.524 20.234 -0.330 1.00 4.73 72 ILE A CA 1
ATOM 768 C C . ILE A 1 72 ? 33.249 20.557 -1.604 1.00 4.80 72 ILE A C 1
ATOM 769 O O . ILE A 1 72 ? 34.486 20.609 -1.669 1.00 5.94 72 ILE A O 1
ATOM 774 N N . MET A 1 73 ? 32.461 20.813 -2.619 1.00 4.76 73 MET A N 1
ATOM 775 C CA . MET A 1 73 ? 32.868 21.143 -3.988 1.00 4.99 73 MET A CA 1
ATOM 776 C C . MET A 1 73 ? 32.322 22.514 -4.313 1.00 5.58 73 MET A C 1
ATOM 777 O O . MET A 1 73 ? 31.101 22.695 -4.282 1.00 7.00 73 MET A O 1
ATOM 782 N N . VAL A 1 74 ? 33.193 23.481 -4.584 1.00 5.26 74 VAL A N 1
ATOM 783 C CA . VAL A 1 74 ? 32.812 24.848 -4.878 1.00 5.11 74 VAL A CA 1
ATOM 784 C C . VAL A 1 74 ? 33.119 25.131 -6.345 1.00 5.59 74 VAL A C 1
ATOM 785 O O . VAL A 1 74 ? 34.224 24.898 -6.826 1.00 6.29 74 VAL A O 1
ATOM 789 N N . ILE A 1 75 ? 32.121 25.659 -7.049 1.00 5.95 75 ILE A N 1
ATOM 790 C CA A ILE A 1 75 ? 32.272 26.034 -8.408 0.24 6.15 75 ILE A CA 1
ATOM 791 C CA B ILE A 1 75 ? 32.326 26.032 -8.459 0.76 6.32 75 ILE A CA 1
ATOM 792 C C . ILE A 1 75 ? 32.918 27.454 -8.514 1.00 6.47 75 ILE A C 1
ATOM 793 O O . ILE A 1 75 ? 32.247 28.426 -8.295 0.90 7.34 75 ILE A O 1
ATOM 802 N N . MET A 1 76 ? 34.242 27.506 -8.755 1.00 7.14 76 MET A N 1
ATOM 803 C CA . MET A 1 76 ? 35.005 28.753 -8.893 1.00 7.10 76 MET A CA 1
ATOM 804 C C . MET A 1 76 ? 35.438 28.938 -10.369 1.00 7.57 76 MET A C 1
ATOM 805 O O . MET A 1 76 ? 36.050 28.035 -10.923 1.00 9.76 76 MET A O 1
ATOM 810 N N . ARG A 1 77 ? 35.207 30.103 -10.923 1.00 6.49 77 ARG A N 1
ATOM 811 C CA . ARG A 1 77 ? 35.690 30.431 -12.247 1.00 6.33 77 ARG A CA 1
ATOM 812 C C . ARG A 1 77 ? 37.211 30.504 -12.284 1.00 7.01 77 ARG A C 1
ATOM 813 O O . ARG A 1 77 ? 37.846 29.829 -13.108 1.00 10.91 77 ARG A O 1
ATOM 821 N N . GLU A 1 78 ? 37.819 31.289 -11.417 1.00 6.55 78 GLU A N 1
ATOM 822 C CA . GLU A 1 78 ? 39.241 31.289 -11.204 1.00 6.08 78 GLU A CA 1
ATOM 823 C C . GLU A 1 78 ? 39.495 30.421 -9.953 1.00 6.01 78 GLU A C 1
ATOM 824 O O . GLU A 1 78 ? 38.982 30.787 -8.883 1.00 6.71 78 GLU A O 1
ATOM 830 N N . PRO A 1 79 ? 40.207 29.333 -10.067 1.00 6.29 79 PRO A N 1
ATOM 831 C CA . PRO A 1 79 ? 40.425 28.491 -8.866 1.00 7.40 79 PRO A CA 1
ATOM 832 C C . PRO A 1 79 ? 41.163 29.271 -7.788 1.00 6.54 79 PRO A C 1
ATOM 833 O O . PRO A 1 79 ? 41.969 30.140 -8.063 1.00 7.98 79 PRO A O 1
ATOM 837 N N . VAL A 1 80 ? 40.862 28.901 -6.551 1.00 6.90 80 VAL A N 1
ATOM 838 C CA . VAL A 1 80 ? 41.575 29.460 -5.431 1.00 6.39 80 VAL A CA 1
ATOM 839 C C . VAL A 1 80 ? 42.802 28.671 -5.088 1.00 6.41 80 VAL A C 1
ATOM 840 O O . VAL A 1 80 ? 42.948 27.543 -5.441 1.00 12.34 80 VAL A O 1
ATOM 844 N N . TYR A 1 81 ? 43.644 29.214 -4.254 1.00 6.87 81 TYR A N 1
ATOM 845 C CA . TYR A 1 81 ? 44.809 28.557 -3.729 1.00 6.61 81 TYR A CA 1
ATOM 846 C C . TYR A 1 81 ? 44.417 27.600 -2.609 1.00 6.29 81 TYR A C 1
ATOM 847 O O . TYR A 1 81 ? 43.441 27.879 -1.853 1.00 7.29 81 TYR A O 1
ATOM 856 N N . PRO A 1 82 ? 45.157 26.529 -2.345 1.00 6.60 82 PRO A N 1
ATOM 857 C CA . PRO A 1 82 ? 44.835 25.699 -1.189 1.00 6.49 82 PRO A CA 1
ATOM 858 C C . PRO A 1 82 ? 44.872 26.502 0.094 1.00 6.38 82 PRO A C 1
ATOM 859 O O . PRO A 1 82 ? 45.677 27.426 0.266 1.00 7.21 82 PRO A O 1
ATOM 863 N N . LEU A 1 83 ? 43.991 26.096 1.012 1.00 6.31 83 LEU A N 1
ATOM 864 C CA . LEU A 1 83 ? 43.798 26.674 2.322 1.00 6.74 83 LEU A CA 1
ATOM 865 C C . LEU A 1 83 ? 43.123 28.024 2.300 1.00 6.65 83 LEU A C 1
ATOM 866 O O . LEU A 1 83 ? 43.135 28.742 3.298 1.00 8.57 83 LEU A O 1
ATOM 871 N N . THR A 1 84 ? 42.427 28.341 1.194 1.00 6.22 84 THR A N 1
ATOM 872 C CA . THR A 1 84 ? 41.611 29.548 1.112 1.00 5.97 84 THR A CA 1
ATOM 873 C C . THR A 1 84 ? 40.192 29.218 1.627 1.00 5.51 84 THR A C 1
ATOM 874 O O . THR A 1 84 ? 39.600 28.195 1.244 1.00 6.08 84 THR A O 1
ATOM 878 N N . ILE A 1 85 ? 39.637 30.139 2.403 1.00 5.46 85 ILE A N 1
ATOM 879 C CA . ILE A 1 85 ? 38.255 30.087 2.852 1.00 5.41 85 ILE A CA 1
ATOM 880 C C . ILE A 1 85 ? 37.348 30.741 1.837 1.00 5.24 85 ILE A C 1
ATOM 881 O O . ILE A 1 85 ? 37.595 31.874 1.424 1.00 6.35 85 ILE A O 1
ATOM 886 N N . ILE A 1 86 ? 36.281 30.061 1.463 1.00 5.24 86 ILE A N 1
ATOM 887 C CA . ILE A 1 86 ? 35.265 30.609 0.576 1.00 5.71 86 ILE A CA 1
ATOM 888 C C . ILE A 1 86 ? 33.916 30.556 1.311 1.00 5.48 86 ILE A C 1
ATOM 889 O O . ILE A 1 86 ? 33.523 29.471 1.756 1.00 6.91 86 ILE A O 1
ATOM 894 N N . GLU A 1 87 ? 33.176 31.643 1.386 1.00 5.35 87 GLU A N 1
ATOM 895 C CA B GLU A 1 87 ? 31.787 31.625 1.813 0.52 5.91 87 GLU A CA 1
ATOM 896 C CA C GLU A 1 87 ? 31.796 31.570 1.828 0.16 4.53 87 GLU A CA 1
ATOM 897 C CA D GLU A 1 87 ? 31.798 31.623 1.831 0.32 6.15 87 GLU A CA 1
ATOM 898 C C . GLU A 1 87 ? 30.945 31.040 0.680 1.00 5.44 87 GLU A C 1
ATOM 899 O O . GLU A 1 87 ? 30.931 31.599 -0.421 1.00 6.38 87 GLU A O 1
ATOM 915 N N . ALA A 1 88 ? 30.277 29.938 0.958 1.00 5.58 88 ALA A N 1
ATOM 916 C CA . ALA A 1 88 ? 29.677 29.100 -0.099 1.00 6.66 88 ALA A CA 1
ATOM 917 C C . ALA A 1 88 ? 28.217 28.802 0.234 1.00 6.11 88 ALA A C 1
ATOM 918 O O . ALA A 1 88 ? 27.851 28.526 1.365 1.00 6.89 88 ALA A O 1
ATOM 92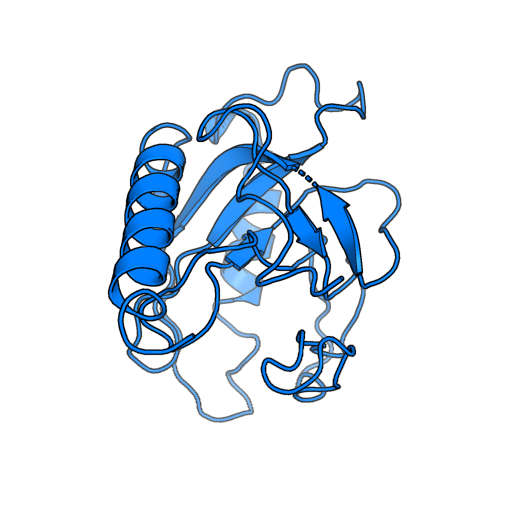0 N N . ARG A 1 89 ? 27.402 28.843 -0.826 1.00 5.79 89 ARG A N 1
ATOM 921 C CA . ARG A 1 89 ? 25.991 28.508 -0.776 1.00 5.79 89 ARG A CA 1
ATOM 922 C C . ARG A 1 89 ? 25.787 27.097 -1.322 1.00 5.55 89 ARG A C 1
ATOM 923 O O . ARG A 1 89 ? 25.987 26.855 -2.507 1.00 5.94 89 ARG A O 1
ATOM 931 N N . PRO A 1 90 ? 25.377 26.156 -0.460 1.00 5.88 90 PRO A N 1
ATOM 932 C CA . PRO A 1 90 ? 25.044 24.797 -0.935 1.00 6.06 90 PRO A CA 1
ATOM 933 C C . PRO A 1 90 ? 23.868 24.859 -1.912 1.00 6.19 90 PRO A C 1
ATOM 934 O O . PRO A 1 90 ? 22.857 25.488 -1.601 1.00 7.13 90 PRO A O 1
ATOM 938 N N . ILE A 1 91 ? 24.019 24.140 -3.041 1.00 5.57 91 ILE A N 1
ATOM 939 C CA . ILE A 1 91 ? 22.949 24.026 -4.028 1.00 6.35 91 ILE A CA 1
ATOM 940 C C . ILE A 1 91 ? 22.564 22.600 -4.303 1.00 6.38 91 ILE A C 1
ATOM 941 O O . ILE A 1 91 ? 21.573 22.377 -5.005 1.00 8.22 91 ILE A O 1
ATOM 946 N N . GLY A 1 92 ? 23.292 21.596 -3.787 1.00 6.35 92 GLY A N 1
ATOM 947 C CA . GLY A 1 92 ? 22.966 20.221 -4.064 1.00 6.45 92 GLY A CA 1
ATOM 948 C C . GLY A 1 92 ? 24.024 19.347 -3.429 1.00 5.48 92 GLY A C 1
ATOM 949 O O . GLY A 1 92 ? 24.923 19.832 -2.733 1.00 5.73 92 GLY A O 1
ATOM 950 N N . ILE A 1 93 ? 23.917 18.047 -3.666 1.00 6.02 93 ILE A N 1
ATOM 951 C CA . ILE A 1 93 ? 24.822 17.091 -3.021 1.00 5.79 93 ILE A CA 1
ATOM 952 C C . ILE A 1 93 ? 25.001 15.8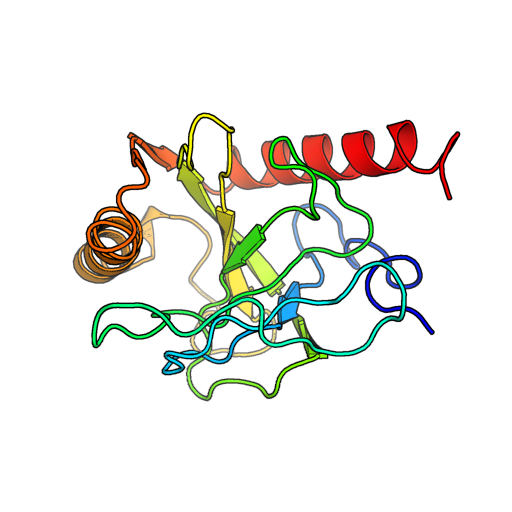81 -3.918 1.00 5.52 93 ILE A C 1
ATOM 953 O O . ILE A 1 93 ? 24.030 15.307 -4.446 1.00 6.71 93 ILE A O 1
ATOM 958 N N . MET A 1 94 ? 26.239 15.449 -4.108 1.00 5.89 94 MET A N 1
ATOM 959 C CA . MET A 1 94 ? 26.566 14.254 -4.851 1.00 5.75 94 MET A CA 1
ATOM 960 C C . MET A 1 94 ? 26.552 13.067 -3.882 1.00 5.75 94 MET A C 1
ATOM 961 O O . MET A 1 94 ? 27.251 13.059 -2.876 1.00 6.50 94 MET A O 1
ATOM 966 N N . LYS A 1 95 ? 25.766 12.057 -4.237 1.00 5.93 95 LYS A N 1
ATOM 967 C CA . LYS A 1 95 ? 25.602 10.870 -3.368 1.00 6.61 95 LYS A CA 1
ATOM 968 C C . LYS A 1 95 ? 26.601 9.841 -3.840 1.00 6.55 95 LYS A C 1
ATOM 969 O O . LYS A 1 95 ? 26.439 9.191 -4.871 1.00 11.84 95 LYS A O 1
ATOM 975 N N . MET A 1 96 ? 27.693 9.725 -3.105 1.00 7.44 96 MET A N 1
ATOM 976 C CA . MET A 1 96 ? 28.839 8.853 -3.403 1.00 7.88 96 MET A CA 1
ATOM 977 C C . MET A 1 96 ? 29.107 7.922 -2.222 1.00 6.52 96 MET A C 1
ATOM 978 O O . MET A 1 96 ? 29.164 8.379 -1.093 1.00 7.33 96 MET A O 1
ATOM 983 N N A GLU A 1 97 ? 29.356 6.681 -2.571 0.51 6.35 97 GLU A N 1
ATOM 984 N N B GLU A 1 97 ? 29.437 6.653 -2.489 0.49 6.46 97 GLU A N 1
ATOM 985 C CA A GLU A 1 97 ? 30.009 5.767 -1.697 0.51 6.89 97 GLU A CA 1
ATOM 986 C CA B GLU A 1 97 ? 30.024 5.697 -1.556 0.49 6.58 97 GLU A CA 1
ATOM 987 C C A GLU A 1 97 ? 31.456 5.587 -2.185 0.51 6.23 97 GLU A C 1
ATOM 988 C C B GLU A 1 97 ? 31.415 5.414 -2.087 0.49 6.42 97 GLU A C 1
ATOM 989 O O A GLU A 1 97 ? 31.698 5.470 -3.376 0.51 6.90 97 GLU A O 1
ATOM 990 O O B GLU A 1 97 ? 31.595 5.004 -3.226 0.49 7.90 97 GLU A O 1
ATOM 1001 N N . ASP A 1 98 ? 32.394 5.619 -1.239 1.00 5.71 98 ASP A N 1
ATOM 1002 C CA . ASP A 1 98 ? 33.812 5.574 -1.592 1.00 5.81 98 ASP A CA 1
ATOM 1003 C C . ASP A 1 98 ? 34.468 4.468 -0.779 1.00 5.82 98 ASP A C 1
ATOM 1004 O O . ASP A 1 98 ? 34.547 4.591 0.442 1.00 6.32 98 ASP A O 1
ATOM 1009 N N . SER A 1 99 ? 34.865 3.391 -1.414 1.00 6.27 99 SER A N 1
ATOM 1010 C CA . SER A 1 99 ? 35.529 2.280 -0.713 1.00 7.62 99 SER A CA 1
ATOM 1011 C C . SER A 1 99 ? 34.659 1.755 0.421 1.00 6.90 99 SER A C 1
ATOM 1012 O O . SER A 1 99 ? 35.164 1.289 1.445 1.00 8.04 99 SER A O 1
ATOM 1015 N N . GLY A 1 100 ? 33.342 1.773 0.230 1.00 6.27 100 GLY A N 1
ATOM 1016 C CA . GLY A 1 100 ? 32.424 1.273 1.231 1.00 7.13 100 GLY A CA 1
ATOM 1017 C C . GLY A 1 100 ? 31.915 2.284 2.238 1.00 6.42 100 GLY A C 1
ATOM 1018 O O . GLY A 1 100 ? 31.018 1.936 3.011 1.00 8.24 100 GLY A O 1
ATOM 1019 N N . ASP A 1 101 ? 32.443 3.492 2.262 1.00 6.03 101 ASP A N 1
ATOM 1020 C CA . ASP A 1 101 ? 32.003 4.523 3.182 1.00 6.22 101 ASP A CA 1
ATOM 1021 C C . ASP A 1 101 ? 31.070 5.496 2.484 1.00 6.02 101 ASP A C 1
ATOM 1022 O O . ASP A 1 101 ? 31.345 5.983 1.379 1.00 6.38 101 ASP A O 1
ATOM 1027 N N . LYS A 1 102 ? 30.023 5.912 3.188 1.00 6.36 102 LYS A N 1
ATOM 1028 C CA . LYS A 1 102 ? 29.272 7.079 2.734 1.00 6.02 102 LYS A CA 1
ATOM 1029 C C . LYS A 1 102 ? 30.281 8.236 2.640 1.00 5.48 102 LYS A C 1
ATOM 1030 O O . LYS A 1 102 ? 31.084 8.464 3.542 1.00 6.08 102 LYS A O 1
ATOM 1036 N N . ASP A 1 103 ? 30.189 8.994 1.536 1.00 5.38 103 ASP A N 1
ATOM 1037 C CA . ASP A 1 103 ? 31.193 9.990 1.225 1.00 4.93 103 ASP A CA 1
ATOM 1038 C C . ASP A 1 103 ? 30.585 11.036 0.320 1.00 5.10 103 ASP A C 1
ATOM 1039 O O . ASP A 1 103 ? 31.193 11.514 -0.658 1.00 5.63 103 ASP A O 1
ATOM 1044 N N . TRP A 1 104 ? 29.356 11.414 0.621 1.00 5.28 104 TRP A N 1
ATOM 1045 C CA . TRP A 1 104 ? 28.618 12.427 -0.113 1.00 5.36 104 TRP A CA 1
ATOM 1046 C C . TRP A 1 104 ? 29.355 13.755 -0.052 1.00 5.40 104 TRP A C 1
ATOM 1047 O O . TRP A 1 104 ? 30.077 14.026 0.875 1.00 5.88 104 TRP A O 1
ATOM 1058 N N . LYS A 1 105 ? 29.084 14.593 -1.052 1.00 5.40 105 LYS A N 1
ATOM 1059 C CA . LYS A 1 105 ? 29.835 15.852 -1.183 1.00 5.79 105 LYS A CA 1
ATOM 1060 C C . LYS A 1 105 ? 28.917 16.966 -1.537 1.00 5.05 105 LYS A C 1
ATOM 1061 O O . LYS A 1 105 ? 28.162 16.906 -2.515 1.00 5.76 105 LYS A O 1
ATOM 1067 N N . VAL A 1 106 ? 28.909 18.045 -0.747 1.00 5.18 106 VAL A N 1
ATOM 1068 C CA . VAL A 1 106 ? 28.130 19.212 -1.067 1.00 5.46 106 VAL A CA 1
ATOM 1069 C C . VAL A 1 106 ? 28.621 19.830 -2.348 1.00 5.29 106 VAL A C 1
ATOM 1070 O O . VAL A 1 106 ? 29.836 19.943 -2.560 1.00 5.45 106 VAL A O 1
ATOM 1074 N N . LEU A 1 107 ? 27.696 20.280 -3.204 1.00 5.45 107 LEU A N 1
ATOM 1075 C CA . LEU A 1 107 ? 27.999 21.154 -4.345 1.00 5.03 107 LEU A CA 1
ATOM 1076 C C . LEU A 1 107 ? 27.539 22.547 -3.978 1.00 5.10 107 LEU A C 1
ATOM 1077 O O . LEU A 1 107 ? 26.384 22.721 -3.560 1.00 5.76 107 LEU A O 1
ATOM 1082 N N . ALA A 1 108 ? 28.421 23.531 -4.119 1.00 4.93 108 ALA A N 1
ATOM 1083 C CA . ALA A 1 108 ? 28.154 24.877 -3.690 1.00 5.09 108 ALA A CA 1
ATOM 1084 C C . ALA A 1 108 ? 28.705 25.875 -4.675 1.00 4.90 108 ALA A C 1
ATOM 1085 O O . ALA A 1 108 ? 29.600 25.564 -5.461 1.00 5.71 108 ALA A O 1
ATOM 1087 N N . VAL A 1 109 ? 28.205 27.108 -4.565 1.00 5.35 109 VAL A N 1
ATOM 1088 C CA . VAL A 1 109 ? 28.721 28.235 -5.335 1.00 5.67 109 VAL A CA 1
ATOM 1089 C C . VAL A 1 109 ? 29.197 29.307 -4.412 1.00 5.38 109 VAL A C 1
ATOM 1090 O O . VAL A 1 109 ? 28.689 29.463 -3.282 1.00 6.24 109 VAL A O 1
ATOM 1094 N N . PRO A 1 110 ? 30.157 30.126 -4.829 1.00 5.76 110 PRO A N 1
ATOM 1095 C CA . PRO A 1 110 ? 30.631 31.228 -3.981 1.00 5.83 110 PRO A CA 1
ATOM 1096 C C . PRO A 1 110 ? 29.560 32.283 -3.849 1.00 6.46 110 PRO A C 1
ATOM 1097 O O . PRO A 1 110 ? 29.030 32.770 -4.863 1.00 7.27 110 PRO A O 1
ATOM 110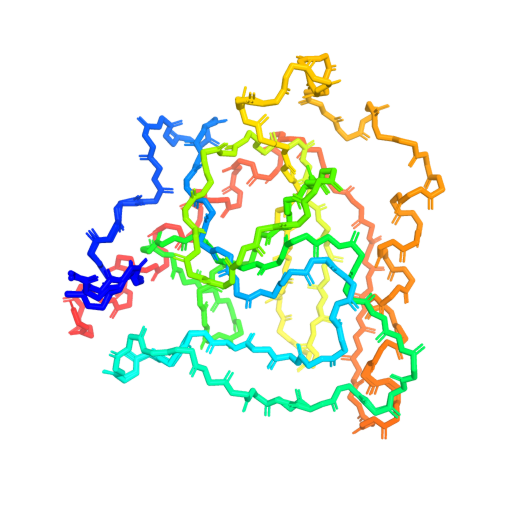1 N N . VAL A 1 111 ? 29.302 32.728 -2.633 1.00 6.11 111 VAL A N 1
ATOM 1102 C CA . VAL A 1 111 ? 28.364 33.811 -2.394 1.00 7.10 111 VAL A CA 1
ATOM 1103 C C . VAL A 1 111 ? 28.845 35.088 -3.081 1.00 6.97 111 VAL A C 1
ATOM 1104 O O . VAL A 1 111 ? 27.986 35.886 -3.523 1.00 8.75 111 VAL A O 1
ATOM 1108 N N A GLU A 1 112 ? 30.122 35.315 -3.146 0.68 6.21 112 GLU A N 1
ATOM 1109 N N B GLU A 1 112 ? 30.199 35.303 -3.122 0.32 7.43 112 GLU A N 1
ATOM 1110 C CA A GLU A 1 112 ? 30.633 36.600 -3.574 0.68 6.76 112 GLU A CA 1
ATOM 1111 C CA B GLU A 1 112 ? 30.866 36.566 -3.630 0.32 7.98 112 GLU A CA 1
ATOM 1112 C C A GLU A 1 112 ? 31.222 36.544 -4.989 0.68 6.52 112 GLU A C 1
ATOM 1113 C C B GLU A 1 112 ? 31.012 36.691 -5.133 0.32 8.38 112 GLU A C 1
ATOM 1114 O O A GLU A 1 112 ? 32.084 37.336 -5.312 0.68 7.85 112 GLU A O 1
ATOM 1115 O O B GLU A 1 112 ? 31.455 37.720 -5.636 0.32 10.31 112 GLU A O 1
ATOM 1126 N N . ASP A 1 113 ? 30.680 35.680 -5.877 1.00 6.66 113 ASP A N 1
ATOM 1127 C CA . ASP A 1 113 ? 30.823 35.794 -7.323 1.00 6.75 113 ASP A CA 1
ATOM 1128 C C . ASP A 1 113 ? 29.441 36.015 -7.915 1.00 6.26 113 ASP A C 1
ATOM 1129 O O . ASP A 1 113 ? 28.629 35.084 -7.901 1.00 6.64 113 ASP A O 1
ATOM 1134 N N . PRO A 1 114 ? 29.159 37.198 -8.452 1.00 6.94 114 PRO A N 1
ATOM 1135 C CA . PRO A 1 114 ? 27.832 37.475 -8.954 1.00 7.18 114 PRO A CA 1
ATOM 1136 C C . PRO A 1 114 ? 27.452 36.633 -10.144 1.00 6.53 114 PRO A C 1
ATOM 1137 O O . PRO A 1 114 ? 26.245 36.487 -10.438 1.00 7.21 114 PRO A O 1
ATOM 1141 N N . TYR A 1 115 ? 28.402 36.010 -10.819 1.00 6.45 115 TYR A N 1
ATOM 1142 C CA . TYR A 1 115 ? 28.091 35.055 -11.906 1.00 6.22 115 TYR A CA 1
ATOM 1143 C C . TYR A 1 115 ? 27.079 34.033 -11.437 1.00 6.34 115 TYR A C 1
ATOM 1144 O O . TYR A 1 115 ? 26.251 33.582 -12.222 1.00 7.45 115 TYR A O 1
ATOM 1153 N N . PHE A 1 116 ? 27.193 33.599 -10.169 1.00 6.40 116 PHE A N 1
ATOM 1154 C CA . PHE A 1 116 ? 26.391 32.501 -9.631 1.00 6.99 116 PHE A CA 1
ATOM 1155 C C . PHE A 1 116 ? 25.161 32.974 -8.852 1.00 7.80 116 PHE A C 1
ATOM 1156 O O . PHE A 1 116 ? 24.518 32.153 -8.202 1.00 8.48 116 PHE A O 1
ATOM 1164 N N . ASN A 1 117 ? 24.803 34.253 -8.940 1.00 8.52 117 ASN A N 1
ATOM 1165 C CA . ASN A 1 117 ? 23.744 34.793 -8.089 1.00 9.83 117 ASN A CA 1
ATOM 1166 C C . ASN A 1 117 ? 22.448 34.011 -8.238 1.00 11.44 117 ASN A C 1
ATOM 1167 O O . ASN A 1 117 ? 21.713 33.898 -7.242 1.00 13.82 117 ASN A O 1
ATOM 1172 N N . ASP A 1 118 ? 22.127 33.548 -9.428 0.85 9.60 118 ASP A N 1
ATOM 1173 C CA . ASP A 1 118 ? 20.890 32.858 -9.684 0.85 11.44 118 ASP A CA 1
ATOM 1174 C C . ASP A 1 118 ? 21.010 31.317 -9.564 0.85 12.72 118 ASP A C 1
ATOM 1175 O O . ASP A 1 118 ? 20.068 30.616 -9.833 0.85 15.86 118 ASP A O 1
ATOM 1180 N N . TRP A 1 119 ? 22.144 30.806 -9.130 1.00 11.67 119 TRP A N 1
ATOM 1181 C CA . TRP A 1 119 ? 22.352 29.373 -8.867 1.00 11.02 119 TRP A CA 1
ATOM 1182 C C . TRP A 1 119 ? 21.987 29.109 -7.446 1.00 9.51 119 TRP A C 1
ATOM 1183 O O . TRP A 1 119 ? 22.738 29.483 -6.555 1.00 9.97 119 TRP A O 1
ATOM 1194 N N . LYS A 1 120 ? 20.838 28.447 -7.247 0.85 8.86 120 LYS A N 1
ATOM 1195 C CA . LYS A 1 120 ? 20.282 28.210 -5.914 1.00 9.93 120 LYS A CA 1
ATOM 1196 C C . LYS A 1 120 ? 19.909 26.757 -5.667 1.00 8.83 120 LYS A C 1
ATOM 1197 O O . LYS A 1 120 ? 19.697 26.371 -4.502 0.87 8.69 120 LYS A O 1
ATOM 1203 N N . ASP A 1 121 ? 19.841 25.943 -6.669 1.00 8.97 121 ASP A N 1
ATOM 1204 C CA . ASP A 1 121 ? 19.467 24.537 -6.495 1.00 8.83 121 ASP A CA 1
ATOM 1205 C C . ASP A 1 121 ? 20.058 23.725 -7.618 1.00 8.95 121 ASP A C 1
ATOM 1206 O O . ASP A 1 121 ? 20.618 24.283 -8.606 1.00 8.90 121 ASP A O 1
ATOM 1211 N N . ILE A 1 122 ? 19.934 22.419 -7.493 1.00 8.90 122 ILE A N 1
ATOM 1212 C CA . ILE A 1 122 ? 20.637 21.512 -8.356 1.00 9.96 122 ILE A CA 1
ATOM 1213 C C . ILE A 1 122 ? 20.186 21.633 -9.807 1.00 9.77 122 ILE A C 1
ATOM 1214 O O . ILE A 1 122 ? 20.960 21.425 -10.717 1.00 11.34 122 ILE A O 1
ATOM 1219 N N . SER A 1 123 ? 18.931 22.063 -10.030 1.00 10.45 123 SER A N 1
ATOM 1220 C CA . SER A 1 123 ? 18.386 22.326 -11.368 1.00 11.92 123 SER A CA 1
ATOM 1221 C C . SER A 1 123 ? 18.994 23.519 -12.046 1.00 11.31 123 SER A C 1
ATOM 1222 O O . SER A 1 123 ? 18.776 23.642 -13.280 1.00 13.56 123 SER A O 1
ATOM 1225 N N . ASP A 1 124 ? 19.730 24.361 -11.398 1.00 8.95 124 ASP A N 1
ATOM 1226 C CA . ASP A 1 124 ? 20.355 25.493 -12.009 1.00 9.27 124 ASP A CA 1
ATOM 1227 C C . ASP A 1 124 ? 21.702 25.150 -12.678 1.00 9.42 124 ASP A C 1
ATOM 1228 O O . ASP A 1 124 ? 22.274 25.994 -13.366 1.00 11.43 124 ASP A O 1
ATOM 1233 N N . VAL A 1 125 ? 22.208 23.963 -12.415 1.00 8.97 125 VAL A N 1
ATOM 1234 C CA . VAL A 1 125 ? 23.512 23.580 -12.934 1.00 8.19 125 VAL A CA 1
ATOM 1235 C C . VAL A 1 125 ? 23.349 22.902 -14.305 1.00 8.89 125 VAL A C 1
ATOM 1236 O O . VAL A 1 125 ? 22.463 22.062 -14.491 1.00 9.90 125 VAL A O 1
ATOM 1240 N N . PRO A 1 126 ? 24.212 23.215 -15.281 1.00 9.05 126 PRO A N 1
ATOM 1241 C CA . PRO A 1 126 ? 24.142 22.471 -16.556 1.00 9.13 126 PRO A CA 1
ATOM 1242 C C . PRO A 1 126 ? 24.222 20.969 -16.328 1.00 8.47 126 PRO A C 1
ATOM 1243 O O . PRO A 1 126 ? 25.075 20.476 -15.610 1.00 8.06 126 PRO A O 1
ATOM 1247 N N . LYS A 1 127 ? 23.315 20.215 -16.977 1.00 9.37 127 LYS A N 1
ATOM 1248 C CA . LYS A 1 127 ? 23.283 18.776 -16.762 1.00 10.12 127 LYS A CA 1
ATOM 1249 C C . LYS A 1 127 ? 24.621 18.123 -17.093 1.00 8.05 127 LYS A C 1
ATOM 1250 O O . LYS A 1 127 ? 25.069 17.200 -16.383 1.00 8.74 127 LYS A O 1
ATOM 1256 N N . ALA A 1 128 ? 25.281 18.578 -18.180 1.00 6.97 128 ALA A N 1
ATOM 1257 C CA . ALA A 1 128 ? 26.518 17.968 -18.552 1.00 6.77 128 ALA A CA 1
ATOM 1258 C C . ALA A 1 128 ? 27.599 18.190 -17.484 1.00 6.08 128 ALA A C 1
ATOM 1259 O O . ALA A 1 128 ? 28.527 17.359 -17.379 1.00 6.50 128 ALA A O 1
ATOM 1261 N N . PHE A 1 129 ? 27.518 19.251 -16.732 1.00 5.95 129 PHE A N 1
ATOM 1262 C CA . PHE A 1 129 ? 28.476 19.525 -15.692 1.00 5.88 129 PHE A CA 1
ATOM 1263 C C . PHE A 1 129 ? 28.273 18.566 -14.507 1.00 5.89 129 PHE A C 1
ATOM 1264 O O . PHE A 1 129 ? 29.244 18.024 -13.973 1.00 5.78 129 PHE A O 1
ATOM 1272 N N . LEU A 1 130 ? 27.024 18.367 -14.095 1.00 5.84 130 LEU A N 1
ATOM 1273 C CA . LEU A 1 130 ? 26.777 17.344 -13.081 1.00 5.78 130 LEU A CA 1
ATOM 1274 C C . LEU A 1 130 ? 27.273 16.007 -13.531 1.00 5.70 130 LEU A C 1
ATOM 1275 O O . LEU A 1 130 ? 27.884 15.252 -12.772 1.00 6.45 130 LEU A O 1
ATOM 1280 N N . ASP A 1 131 ? 27.049 15.654 -14.799 1.00 6.12 131 ASP A N 1
ATOM 1281 C CA . ASP A 1 131 ? 27.514 14.378 -15.318 1.00 6.35 131 ASP A CA 1
ATOM 1282 C C . ASP A 1 131 ? 29.039 14.284 -15.289 1.00 5.75 131 ASP A C 1
ATOM 1283 O O . ASP A 1 131 ? 29.574 13.223 -14.983 1.00 6.12 131 ASP A O 1
ATOM 1288 N N . GLU A 1 132 ? 29.731 15.374 -15.618 1.00 5.63 132 GLU A N 1
ATOM 1289 C CA . GLU A 1 132 ? 31.181 15.350 -15.652 1.00 5.60 132 GLU A CA 1
ATOM 1290 C C . GLU A 1 132 ? 31.736 15.117 -14.238 1.00 5.33 132 GLU A C 1
ATOM 1291 O O . GLU A 1 132 ? 32.746 14.397 -14.055 1.00 5.66 132 GLU A O 1
ATOM 1297 N N . ILE A 1 133 ? 31.121 15.736 -13.244 1.00 5.42 133 ILE A N 1
ATOM 1298 C CA . ILE A 1 133 ? 31.576 15.583 -11.872 1.00 5.34 133 ILE A CA 1
ATOM 1299 C C . ILE A 1 133 ? 31.337 14.134 -11.424 1.00 5.33 133 ILE A C 1
ATOM 1300 O O . ILE A 1 133 ? 32.240 13.488 -10.880 1.00 5.65 133 ILE A O 1
ATOM 1305 N N . ALA A 1 134 ? 30.142 13.634 -11.639 1.00 5.41 134 ALA A N 1
ATOM 1306 C CA . ALA A 1 134 ? 29.839 12.256 -11.238 1.00 5.92 134 ALA A CA 1
ATOM 1307 C C . ALA A 1 134 ? 30.784 11.279 -11.925 1.00 5.60 134 ALA A C 1
ATOM 1308 O O . ALA A 1 134 ? 31.227 10.318 -11.307 1.00 6.10 134 ALA A O 1
ATOM 1310 N N . HIS A 1 135 ? 31.039 11.480 -13.230 1.00 5.58 135 HIS A N 1
ATOM 1311 C CA . HIS A 1 135 ? 31.884 10.558 -13.964 1.00 5.72 135 HIS A CA 1
ATOM 1312 C C . HIS A 1 135 ? 33.319 10.532 -13.413 1.00 5.59 135 HIS A C 1
ATOM 1313 O O . HIS A 1 135 ? 33.950 9.485 -13.293 1.00 5.62 135 HIS A O 1
ATOM 1320 N N . PHE A 1 136 ? 33.834 11.728 -13.091 1.00 5.36 136 PHE A N 1
ATOM 1321 C CA . PHE A 1 136 ? 35.135 11.794 -12.433 1.00 5.33 136 PHE A CA 1
ATOM 1322 C C . PHE A 1 136 ? 35.182 10.909 -11.190 1.00 5.22 136 PHE A C 1
ATOM 1323 O O . PHE A 1 136 ? 36.096 10.097 -11.027 1.00 5.59 136 PHE A O 1
ATOM 1331 N N . PHE A 1 137 ? 34.190 11.068 -10.308 1.00 5.22 137 PHE A N 1
ATOM 1332 C CA . PHE A 1 137 ? 34.195 10.274 -9.077 1.00 5.53 137 PHE A CA 1
ATOM 1333 C C . PHE A 1 137 ? 33.901 8.807 -9.346 1.00 5.81 137 PHE A C 1
ATOM 1334 O O . PHE A 1 137 ? 34.333 7.959 -8.554 1.00 6.75 137 PHE A O 1
ATOM 1342 N N . GLN A 1 138 ? 33.220 8.480 -10.417 1.00 5.69 138 GLN A N 1
ATOM 1343 C CA A GLN A 1 138 ? 32.973 7.116 -10.805 0.58 5.18 138 GLN A CA 1
ATOM 1344 C CA B GLN A 1 138 ? 32.980 7.092 -10.763 0.42 8.58 138 GLN A CA 1
ATOM 1345 C C . GLN A 1 138 ? 34.260 6.395 -11.227 1.00 5.78 138 GLN A C 1
ATOM 1346 O O . GLN A 1 138 ? 34.360 5.188 -11.006 1.00 6.90 138 GLN A O 1
ATOM 1357 N N . ARG A 1 139 ? 35.171 7.088 -11.905 1.00 5.69 139 ARG A N 1
ATOM 1358 C CA A ARG A 1 139 ? 36.299 6.456 -12.628 0.57 5.65 139 ARG A CA 1
ATOM 1359 C CA B ARG A 1 139 ? 36.311 6.415 -12.508 0.43 7.10 139 ARG A CA 1
ATOM 1360 C C . ARG A 1 139 ? 37.667 6.778 -12.010 1.00 5.81 139 ARG A C 1
ATOM 1361 O O . ARG A 1 139 ? 38.647 6.060 -12.325 1.00 6.48 139 ARG A O 1
ATOM 1376 N N . TYR A 1 140 ? 37.815 7.843 -11.239 1.00 5.75 140 TYR A N 1
ATOM 1377 C CA . TYR A 1 140 ? 39.147 8.309 -10.900 1.00 6.16 140 TYR A CA 1
ATOM 1378 C C . TYR A 1 140 ? 39.982 7.364 -10.026 1.00 6.02 140 TYR A C 1
ATOM 1379 O O . TYR A 1 140 ? 41.205 7.528 -10.034 1.00 7.17 140 TYR A O 1
ATOM 1388 N N A LYS A 1 141 ? 39.334 6.374 -9.444 0.65 6.54 141 LYS A N 1
ATOM 1389 N N B LYS A 1 141 ? 39.399 6.481 -9.156 0.35 4.65 141 LYS A N 1
ATOM 1390 C CA A LYS A 1 141 ? 40.080 5.402 -8.617 0.65 6.74 141 LYS A CA 1
ATOM 1391 C CA B LYS A 1 141 ? 40.138 5.557 -8.275 0.35 4.38 141 LYS A CA 1
ATOM 1392 C C A LYS A 1 141 ? 40.154 4.059 -9.305 0.65 5.45 141 LYS A C 1
ATOM 1393 C C B LYS A 1 141 ? 40.247 4.137 -8.894 0.35 4.67 141 LYS A C 1
ATOM 1394 O O A LYS A 1 141 ? 40.627 3.090 -8.722 0.65 6.34 141 LYS A O 1
ATOM 1395 O O B LYS A 1 141 ? 40.745 3.205 -8.235 0.35 4.30 141 LYS A O 1
ATOM 1406 N N A GLU A 1 142 ? 39.749 3.959 -10.549 0.65 6.12 142 GLU A N 1
ATOM 1407 N N B GLU A 1 142 ? 39.839 3.986 -10.151 0.35 4.14 142 GLU A N 1
ATOM 1408 C CA A GLU A 1 142 ? 39.705 2.625 -11.168 0.65 6.63 142 GLU A CA 1
ATOM 1409 C CA B GLU A 1 142 ? 39.874 2.687 -10.799 0.35 5.65 142 GLU A CA 1
ATOM 1410 C C A GLU A 1 142 ? 41.117 1.991 -11.171 0.65 5.71 142 GLU A C 1
ATOM 1411 C C B GLU A 1 142 ? 41.232 2.018 -10.792 0.35 7.42 142 GLU A C 1
ATOM 1412 O O A GLU A 1 142 ? 41.273 0.814 -10.860 0.65 6.22 142 GLU A O 1
ATOM 1413 O O B GLU A 1 142 ? 41.361 0.789 -10.440 0.35 14.70 142 GLU A O 1
ATOM 1424 N N . LEU A 1 143 ? 42.211 2.738 -11.379 1.00 7.31 143 LEU A N 1
ATOM 1425 C CA . LEU A 1 143 ? 43.538 2.151 -11.442 1.00 7.31 143 LEU A CA 1
ATOM 1426 C C . LEU A 1 143 ? 44.123 1.868 -10.059 1.00 8.47 143 LEU A C 1
ATOM 1427 O O . LEU A 1 143 ? 45.105 1.124 -9.951 1.00 10.57 143 LEU A O 1
ATOM 1432 N N . GLN A 1 144 ? 43.546 2.442 -9.019 1.00 8.41 144 GLN A N 1
ATOM 1433 C CA . GLN A 1 144 ? 43.897 2.045 -7.665 1.00 10.90 144 GLN A CA 1
ATOM 1434 C C . GLN A 1 144 ? 43.221 0.786 -7.199 1.00 11.54 144 GLN A C 1
ATOM 1435 O O . GLN A 1 144 ? 43.522 0.253 -6.141 1.00 14.83 144 GLN A O 1
ATOM 1441 N N . GLY A 1 145 ? 42.281 0.290 -7.959 1.00 11.60 145 GLY A N 1
ATOM 1442 C CA . GLY A 1 145 ? 41.565 -0.916 -7.547 1.00 13.97 145 GLY A CA 1
ATOM 1443 C C . GLY A 1 145 ? 40.613 -0.637 -6.393 1.00 14.34 145 GLY A C 1
ATOM 1444 O O . GLY A 1 145 ? 40.325 -1.565 -5.668 1.00 20.37 145 GLY A O 1
ATOM 1445 N N . LYS A 1 146 ? 40.101 0.566 -6.265 1.00 10.17 146 LYS A N 1
ATOM 1446 C CA . LYS A 1 146 ? 39.186 0.915 -5.206 1.00 10.00 146 LYS A CA 1
ATOM 1447 C C . LYS A 1 146 ? 37.823 1.196 -5.786 1.00 11.72 146 LYS A C 1
ATOM 1448 O O . LYS A 1 146 ? 37.723 1.845 -6.792 1.00 22.27 146 LYS A O 1
ATOM 1454 N N . THR A 1 147 ? 36.784 0.756 -5.159 1.00 7.27 147 THR A N 1
ATOM 1455 C CA . THR A 1 147 ? 35.420 0.890 -5.672 1.00 6.89 147 THR A CA 1
ATOM 1456 C C . THR A 1 147 ? 34.774 2.169 -5.212 1.00 6.26 147 THR A C 1
ATOM 1457 O O . THR A 1 147 ? 34.794 2.505 -4.054 1.00 8.18 147 THR A O 1
ATOM 1461 N N . THR A 1 148 ? 34.136 2.837 -6.174 1.00 6.50 148 THR A N 1
ATOM 1462 C CA . THR A 1 148 ? 33.266 3.961 -5.859 1.00 6.74 148 THR A CA 1
ATOM 1463 C C . THR A 1 148 ? 31.907 3.707 -6.508 1.00 6.73 148 THR A C 1
ATOM 1464 O O . THR A 1 148 ? 31.800 2.998 -7.529 1.00 8.17 148 THR A O 1
ATOM 1468 N N . LYS A 1 149 ? 30.881 4.289 -5.929 1.00 7.22 149 LYS A N 1
ATOM 1469 C CA . LYS A 1 149 ? 29.530 4.194 -6.478 1.00 8.59 149 LYS A CA 1
ATOM 1470 C C . LYS A 1 149 ? 28.897 5.568 -6.382 1.00 8.30 149 LYS A C 1
ATOM 1471 O O . LYS A 1 149 ? 28.881 6.164 -5.312 1.00 9.71 149 LYS A O 1
ATOM 1477 N N . ILE A 1 150 ? 28.334 6.052 -7.489 1.00 8.10 150 ILE A N 1
ATOM 1478 C CA . ILE A 1 150 ? 27.657 7.312 -7.503 1.00 8.49 150 ILE A CA 1
ATOM 1479 C C . ILE A 1 150 ? 26.166 7.045 -7.712 1.00 9.29 150 ILE A C 1
ATOM 1480 O O . ILE A 1 150 ? 25.778 6.494 -8.738 1.00 14.86 150 ILE A O 1
ATOM 1485 N N . GLU A 1 151 ? 25.385 7.387 -6.762 0.79 7.82 151 GLU A N 1
ATOM 1486 C CA . GLU A 1 151 ? 23.935 7.175 -6.806 0.79 10.79 151 GLU A CA 1
ATOM 1487 C C . GLU A 1 151 ? 23.166 8.181 -7.557 0.79 13.76 151 GLU A C 1
ATOM 1488 O O . GLU A 1 151 ? 22.192 7.803 -8.279 0.79 17.94 151 GLU A O 1
ATOM 1494 N N . GLY A 1 152 ? 23.634 9.355 -7.617 1.00 11.58 152 GLY A N 1
ATOM 1495 C CA . GLY A 1 152 ? 23.001 10.534 -8.239 1.00 11.70 152 GLY A CA 1
ATOM 1496 C C . GLY A 1 152 ? 23.197 11.755 -7.340 1.00 8.45 152 GLY A C 1
ATOM 1497 O O . GLY A 1 152 ? 24.150 11.825 -6.593 1.00 9.67 152 GLY A O 1
ATOM 1498 N N . TRP A 1 153 ? 22.282 12.699 -7.537 1.00 8.01 153 TRP A N 1
ATOM 1499 C CA . TRP A 1 153 ? 22.364 14.008 -6.921 1.00 8.04 153 TRP A CA 1
ATOM 1500 C C . TRP A 1 153 ? 21.127 14.253 -6.070 1.00 8.17 153 TRP A C 1
ATOM 1501 O O . TRP A 1 153 ? 20.009 13.915 -6.475 1.00 12.71 153 TRP A O 1
ATOM 1512 N N . GLY A 1 154 ? 21.316 14.891 -4.968 1.00 7.35 154 GLY A N 1
ATOM 1513 C CA . GLY A 1 154 ? 20.256 15.472 -4.172 1.00 7.77 154 GLY A CA 1
ATOM 1514 C C . GLY A 1 154 ? 20.202 16.980 -4.288 1.00 6.88 154 GLY A C 1
ATOM 1515 O O . GLY A 1 154 ? 21.180 17.622 -4.717 1.00 7.17 154 GLY A O 1
ATOM 1516 N N . ASN A 1 155 ? 19.073 17.550 -3.912 1.00 7.28 155 ASN A N 1
ATOM 1517 C CA . ASN A 1 155 ? 18.852 18.943 -4.011 1.00 7.43 155 ASN A CA 1
ATOM 1518 C C . ASN A 1 155 ? 19.435 19.717 -2.841 1.00 6.97 155 ASN A C 1
ATOM 1519 O O . ASN A 1 155 ? 20.091 19.169 -1.927 1.00 7.57 155 ASN A O 1
ATOM 1524 N N . ALA A 1 156 ? 19.254 21.011 -2.850 1.00 7.30 156 ALA A N 1
ATOM 1525 C CA . ALA A 1 156 ? 19.864 21.866 -1.844 1.00 7.65 156 ALA A CA 1
ATOM 1526 C C . ALA A 1 156 ? 19.349 21.542 -0.466 1.00 7.83 156 ALA A C 1
ATOM 1527 O O . ALA A 1 156 ? 20.101 21.626 0.531 1.00 8.21 156 ALA A O 1
ATOM 1529 N N A GLU A 1 157 ? 18.068 21.257 -0.274 0.56 8.06 157 GLU A N 1
ATOM 1530 N N B GLU A 1 157 ? 18.088 21.158 -0.401 0.44 7.89 157 GLU A N 1
ATOM 1531 C CA A GLU A 1 157 ? 17.569 20.854 1.041 0.56 9.17 157 GLU A CA 1
ATOM 1532 C CA B GLU A 1 157 ? 17.516 20.837 0.882 0.44 8.80 157 GLU A CA 1
ATOM 1533 C C A GLU A 1 157 ? 18.277 19.590 1.505 0.56 8.60 157 GLU A C 1
ATOM 1534 C C B GLU A 1 157 ? 18.115 19.579 1.495 0.44 8.83 157 GLU A C 1
ATOM 1535 O O A GLU A 1 157 ? 18.672 19.519 2.677 0.56 8.06 157 GLU A O 1
ATOM 1536 O O B GLU A 1 157 ? 18.347 19.494 2.707 0.44 9.77 157 GLU A O 1
ATOM 1547 N N . GLU A 1 158 ? 18.411 18.587 0.668 1.00 8.26 158 GLU A N 1
ATOM 1548 C CA . GLU A 1 158 ? 19.071 17.390 1.127 1.00 8.54 158 GLU A CA 1
ATOM 1549 C C . GLU A 1 158 ? 20.528 17.679 1.508 1.00 8.14 158 GLU A C 1
ATOM 1550 O O . GLU A 1 158 ? 21.066 17.111 2.463 1.00 8.62 158 GLU A O 1
ATOM 1556 N N . ALA A 1 159 ? 21.173 18.574 0.748 1.00 6.98 159 ALA A N 1
ATOM 1557 C CA . ALA A 1 159 ? 22.540 18.969 1.082 1.00 7.04 159 ALA A CA 1
ATOM 1558 C C . ALA A 1 159 ? 22.622 19.620 2.447 1.00 7.02 159 ALA A C 1
ATOM 1559 O O . ALA A 1 159 ? 23.504 19.321 3.258 1.00 7.41 159 ALA A O 1
ATOM 1561 N N . LYS A 1 160 ? 21.709 20.564 2.706 1.00 6.96 160 LYS A N 1
ATOM 1562 C CA . LYS A 1 160 ? 21.672 21.266 3.976 1.00 7.49 160 LYS A CA 1
ATOM 1563 C C . LYS A 1 160 ? 21.444 20.315 5.146 1.00 7.88 160 LYS A C 1
ATOM 1564 O O . LYS A 1 160 ? 22.077 20.451 6.193 1.00 8.26 160 LYS A O 1
ATOM 1570 N N . ARG A 1 161 ? 20.536 19.346 4.969 1.00 7.94 161 ARG A N 1
ATOM 1571 C CA . ARG A 1 161 ? 20.344 18.360 6.035 1.00 9.02 161 ARG A CA 1
ATOM 1572 C C . ARG A 1 161 ? 21.613 17.581 6.301 1.00 7.95 161 ARG A C 1
ATOM 1573 O O . ARG A 1 161 ? 21.936 17.253 7.460 1.00 8.50 161 ARG A O 1
ATOM 1581 N N . GLU A 1 162 ? 22.373 17.233 5.260 1.00 7.13 162 GLU A N 1
ATOM 1582 C CA . GLU A 1 162 ? 23.582 16.487 5.444 1.00 7.33 162 GLU A CA 1
ATOM 1583 C C . GLU A 1 162 ? 24.670 17.311 6.128 1.00 6.76 162 GLU A C 1
ATOM 1584 O O . GLU A 1 162 ? 25.438 16.784 6.943 1.00 7.13 162 GLU A O 1
ATOM 1590 N N . ILE A 1 163 ? 24.741 18.600 5.812 1.00 6.57 163 ILE A N 1
ATOM 1591 C CA . ILE A 1 163 ? 25.657 19.492 6.512 1.00 6.37 163 ILE A CA 1
ATOM 1592 C C . ILE A 1 163 ? 25.345 19.463 8.012 1.00 6.92 163 ILE A C 1
ATOM 1593 O O . ILE A 1 163 ? 26.263 19.356 8.835 1.00 7.33 163 ILE A O 1
ATOM 1598 N N . LEU A 1 164 ? 24.077 19.559 8.382 1.00 7.17 164 LEU A N 1
ATOM 1599 C CA . LEU A 1 164 ? 23.746 19.533 9.818 1.00 7.92 164 LEU A CA 1
ATOM 1600 C C . LEU A 1 164 ? 24.159 18.233 10.424 1.00 7.73 164 LEU A C 1
ATOM 1601 O O . LEU A 1 164 ? 24.699 18.260 11.572 1.00 8.39 164 LEU A O 1
ATOM 1606 N N . ARG A 1 165 ? 23.996 17.108 9.767 1.00 7.53 165 ARG A N 1
ATOM 1607 C CA . ARG A 1 165 ? 24.457 15.816 10.299 1.00 7.54 165 ARG A CA 1
ATOM 1608 C C . ARG A 1 165 ? 25.955 15.836 10.515 1.00 7.52 165 ARG A C 1
ATOM 1609 O O . ARG A 1 165 ? 26.437 15.381 11.577 1.00 8.14 165 ARG A O 1
ATOM 1617 N N . ALA A 1 166 ? 26.721 16.304 9.539 1.00 7.02 166 ALA A N 1
ATOM 1618 C CA . ALA A 1 166 ? 28.183 16.273 9.613 1.00 6.68 166 ALA A CA 1
ATOM 1619 C C . ALA A 1 166 ? 28.701 17.158 10.744 1.00 6.82 166 ALA A C 1
ATOM 1620 O O . ALA A 1 166 ? 29.713 16.848 11.382 1.00 7.05 166 ALA A O 1
ATOM 1622 N N . ILE A 1 167 ? 28.029 18.295 10.975 1.00 7.08 167 ILE A N 1
ATOM 1623 C CA . ILE A 1 167 ? 28.371 19.172 12.079 1.00 7.36 167 ILE A CA 1
ATOM 1624 C C . ILE A 1 167 ? 28.184 18.429 13.431 1.00 7.73 167 ILE A C 1
ATOM 1625 O O . ILE A 1 167 ? 29.045 18.537 14.310 1.00 8.71 167 ILE A O 1
ATOM 1630 N N . GLU A 1 168 ? 27.099 17.671 13.553 1.00 8.34 168 GLU A N 1
ATOM 1631 C CA . GLU A 1 168 ? 26.887 16.908 14.788 1.00 8.74 168 GLU A CA 1
ATOM 1632 C C . GLU A 1 168 ? 27.895 15.757 14.915 1.00 8.52 168 GLU A C 1
ATOM 1633 O O . GLU A 1 168 ? 28.299 15.445 16.046 1.00 10.05 168 GLU A O 1
ATOM 1639 N N . MET A 1 169 ? 28.311 15.170 13.813 1.00 8.29 169 MET A N 1
ATOM 1640 C CA . MET A 1 169 ? 29.325 14.100 13.884 1.00 8.29 169 MET A CA 1
ATOM 1641 C C . MET A 1 169 ? 30.644 14.613 14.430 1.00 8.32 169 MET A C 1
ATOM 1642 O O . MET A 1 169 ? 31.330 13.929 15.191 1.00 9.23 169 MET A O 1
ATOM 1647 N N . TYR A 1 170 ? 31.023 15.836 14.068 1.00 7.89 170 TYR A N 1
ATOM 1648 C CA . TYR A 1 170 ? 32.210 16.443 14.647 1.00 7.78 170 TYR A CA 1
ATOM 1649 C C . TYR A 1 170 ? 32.076 16.668 16.131 1.00 9.10 170 TYR A C 1
ATOM 1650 O O . TYR A 1 170 ? 32.982 16.394 16.904 1.00 10.18 170 TYR A O 1
ATOM 1659 N N . LYS A 1 171 ? 30.917 17.211 16.578 1.00 10.00 171 LYS A N 1
ATOM 1660 C CA . LYS A 1 171 ? 30.711 17.436 18.009 1.00 12.97 171 LYS A CA 1
ATOM 1661 C C . LYS A 1 171 ? 30.841 16.128 18.782 1.00 14.25 171 LYS A C 1
ATOM 1662 O O . LYS A 1 171 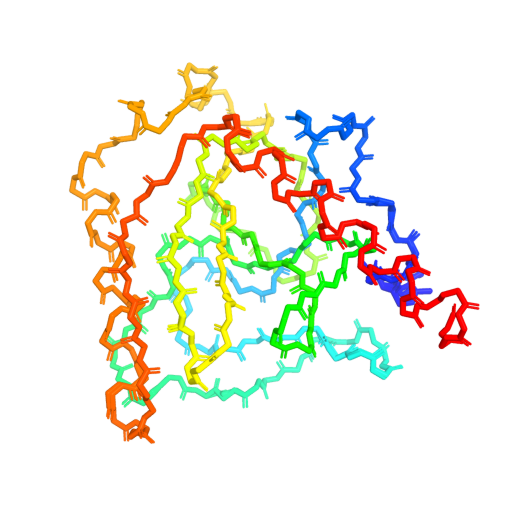? 31.403 16.154 19.871 1.00 16.52 171 LYS A O 1
ATOM 1668 N N . GLU A 1 172 ? 30.300 15.061 18.226 1.00 13.58 172 GLU A N 1
ATOM 1669 C CA . GLU A 1 172 ? 30.323 13.810 18.915 1.00 14.99 172 GLU A CA 1
ATOM 1670 C C . GLU A 1 172 ? 31.716 13.281 18.969 1.00 17.08 172 GLU A C 1
ATOM 1671 O O . GLU A 1 172 ? 32.193 12.765 20.012 1.00 22.94 172 GLU A O 1
ATOM 1677 N N . LYS A 1 173 ? 32.481 13.425 17.873 1.00 16.19 173 LYS A N 1
ATOM 1678 C CA . LYS A 1 173 ? 33.822 12.901 17.841 1.00 19.04 173 LYS A CA 1
ATOM 1679 C C . LYS A 1 173 ? 34.840 13.681 18.707 1.00 18.27 173 LYS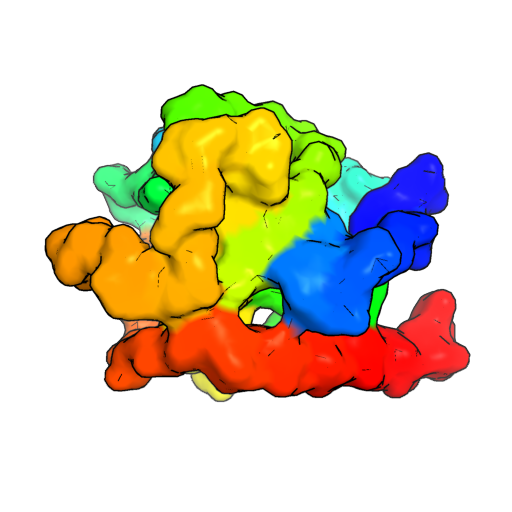 A C 1
ATOM 1680 O O . LYS A 1 173 ? 35.641 13.119 19.439 1.00 24.30 173 LYS A O 1
ATOM 1686 N N . PHE A 1 174 ? 34.791 14.969 18.582 1.00 15.43 174 PHE A N 1
ATOM 1687 C CA . PHE A 1 174 ? 35.790 15.845 19.193 1.00 18.59 174 PHE A CA 1
ATOM 1688 C C . PHE A 1 174 ? 35.143 16.532 20.437 1.00 27.35 174 PHE A C 1
ATOM 1696 N N . GLY A 1 175 ? 34.019 16.068 20.969 1.00 29.76 175 GLY A N 1
ATOM 1697 C CA . GLY A 1 175 ? 33.648 16.457 22.356 1.00 29.86 175 GLY A CA 1
ATOM 1698 C C . GLY A 1 175 ? 34.475 15.551 23.265 1.00 30.30 175 GLY A C 1
ATOM 1699 O O . GLY A 1 175 ? 34.978 15.937 24.358 1.00 30.14 175 GLY A O 1
ATOM 1700 N N . LYS A 1 176 ? 34.650 14.286 22.859 0.82 37.57 176 LYS A N 1
ATOM 1701 C CA . LYS A 1 176 ? 35.511 13.342 23.582 0.85 33.27 176 LYS A CA 1
ATOM 1702 C C . LYS A 1 176 ? 36.922 13.414 22.992 0.84 33.34 176 LYS A C 1
ATOM 1703 O O . LYS A 1 176 ? 37.900 13.566 23.757 0.73 34.60 176 LYS A O 1
ATOM 1709 N N . GLU A 1 177 ? 37.046 13.352 21.644 0.81 33.42 177 GLU A N 1
ATOM 1710 C CA . GLU A 1 177 ? 38.414 13.424 21.020 0.85 31.59 177 GLU A CA 1
ATOM 1711 C C . GLU A 1 177 ? 39.022 14.791 21.360 0.83 32.11 177 GLU A C 1
ATOM 1712 O O . GLU A 1 177 ? 39.331 15.071 22.535 0.69 34.38 177 GLU A O 1
ATOM 1718 N N . GLU A 1 178 ? 39.170 15.639 20.349 0.74 30.04 178 GLU A N 1
ATOM 1719 C CA . GLU A 1 178 ? 39.678 16.988 20.552 0.87 29.37 178 GLU A CA 1
ATOM 1720 C C . GLU A 1 178 ? 38.567 17.918 21.033 0.81 29.87 178 GLU A C 1
ATOM 1721 O O . GLU A 1 178 ? 38.600 19.124 20.787 0.70 29.95 178 GLU A O 1
#

InterPro domains:
  IPR008162 Inorganic pyrophosphatase [MF_00209] (15-171)
  IPR008162 Inorganic pyrophosphatase [PF00719] (20-171)
  IPR008162 Inorganic pyrophosphatase [PTHR10286] (2-173)
  IPR008162 Inorganic pyrophosphatase [cd00412] (15-168)
  IPR036649 Inorganic pyrophosphatase superfamily [G3DSA:3.90.80.10] (1-178)
  IPR036649 Inorganic pyrophosphatase superfamily [SSF50324] (1-176)

Nearest PDB structures (foldseek):
  3q46-assembly1_A  TM=1.006E+00  e=3.674E-39  Thermococcus thioreducens
  3q5v-assembly1_A  TM=9.848E-01  e=7.547E-36  Thermococcus thioreducens
  1ude-assembly1_C-2  TM=9.792E-01  e=1.114E-26  Pyrococcus horikoshii
  5ls0-assembly2_B  TM=9.769E-01  e=7.414E-22  Arabidopsis thaliana
  6mt2-assembly1_B  TM=9.760E-01  e=3.623E-21  Medicago truncatula